Protein AF-A0A521TTB6-F1 (afdb_monomer)

Secondary structure (DSSP, 8-state):
--EEEEE-STTSSHHHHHHHH-TTSEEE-HHHH-S--SGGGHHHHHHHHHTT--EEE-S---SHHHHHHHHHHHHHHT--EEEEEEE--HHHHHHHHHHHHHHHHSSPPPHHHHHHHTTT-TT---THHHHHHHHH-----GGGT-SEEEEEEP-PPPPPTT--EEEEEE--BTTTEEESS--SS-SSGGGEEEPTTHHHHHHHHHHTTPEEEEEEE-HHHHTTSS-HHHHHHHHHHHHHHHTS--EEEEE-S-SSS---SSSTTSTHHHHHHHHHHTEEEEEEEEEESSHHHHHHHHHHT-EEEEHHHHH-

Solvent-accessible surface area (backbone atoms only — not comparable to full-atom values): 16820 Å² total; per-residue (Å²): 119,41,40,36,39,34,29,35,57,72,56,51,47,48,64,62,52,43,62,74,74,42,80,84,36,51,74,51,44,49,87,82,71,52,98,56,57,75,66,68,43,45,67,58,53,52,52,37,51,74,72,73,39,29,35,32,31,51,43,46,58,39,32,64,72,65,43,43,56,59,45,47,50,26,61,77,70,74,36,55,28,37,35,39,37,43,57,46,54,70,47,55,17,50,34,43,42,42,47,54,43,24,72,73,65,79,39,85,64,53,49,68,53,30,59,58,48,30,75,83,32,85,83,37,70,46,56,50,60,58,56,49,43,65,73,54,52,44,84,87,54,61,91,74,62,39,79,44,77,45,78,40,77,66,74,82,76,78,76,63,90,78,36,70,37,36,30,38,40,31,34,43,76,73,46,46,26,48,34,72,82,70,49,92,60,59,69,45,47,87,30,58,36,72,46,86,60,45,35,64,55,50,51,51,43,44,74,73,59,32,45,45,33,32,47,42,71,39,50,47,35,55,70,68,74,26,51,71,66,44,51,49,48,33,50,51,47,49,29,61,76,38,74,48,82,56,56,73,47,69,16,48,60,58,85,72,74,66,46,48,45,43,43,67,45,36,28,30,52,56,42,42,48,31,68,74,60,30,37,23,44,93,53,26,37,32,37,22,72,47,72,44,45,49,46,15,17,60,27,50,60,28,45,61,44,48,33,62,79,72,59,108

Radius of gyration: 23.21 Å; Cα contacts (8 Å, |Δi|>4): 591; chains: 1; bounding box: 56×35×66 Å

Mean predicted aligned error: 3.83 Å

Foldseek 3Di:
DAEEEEAAFQLLCLVVVCVVPPVQAAEDEDQVVPPDQLLNCLVVCVVCVVVVGYHYYRYHQFALVSCLNVLVSCVVVVHAYAYEYEPDDLLNSLLSLLLVVCVVPVAFDDLVRLVVVCVVHVSRHFSVRSVVSVVRGDDDDCVSVHPYYHYDYRDDDDQDPLLDAFAEEEEPQQQQWHFPVNDSDDQALVRTDGDPQQLVLVVVCVVVRHAAEYAYEAQCLQVVVHPPVSVVNNVVSSCVVSVHDYHYDYDSDDPPPRRGQRHFVRQNSVSSCCVNPSHDQARYEYEEADPSSVSNNVSVSHHYDYSVRSRD

Sequence (312 aa):
MEIVLVMGYPASGKSTWTAQHFTGYRRINRDSLGDLTLDQLCPLVESALDEGSPVVLDNTYATRESRASVLAVARRRGVPARCVWLDSTIEHAQYNAVERLVRKHGRLLSPAEIKQAGRSDPNTYGPAVLFRHRKLFEAPTAAEGFVSIEKVAFQRGAQPGDYTQKALLLDYDGTLRRTKSGDKYPLTPEDVEVLPGRAEVLTRYAAEGYRLLGVSNQSAVSKGTLSEEGARRCFARTNELLGVDIEVAFCPHDPAPISCWCRKPMPGLGVAFIEKYKLDRAQVVMVGDMTTDRTFAARAGVRFVDQADFFG

pLDDT: mean 95.65, std 3.83, range [70.88, 98.94]

Structure (mmCIF, N/CA/C/O backbone):
data_AF-A0A521TTB6-F1
#
_entry.id   AF-A0A521TTB6-F1
#
loop_
_atom_site.group_PDB
_atom_site.id
_atom_site.type_symbol
_atom_site.label_atom_id
_atom_site.label_alt_id
_atom_site.label_comp_id
_atom_site.label_asym_id
_atom_site.label_entity_id
_atom_site.label_seq_id
_atom_site.pdbx_PDB_ins_code
_atom_site.Cartn_x
_atom_site.Cartn_y
_atom_site.Cartn_z
_atom_site.occupancy
_atom_site.B_iso_or_equiv
_atom_site.auth_seq_id
_atom_site.auth_comp_id
_atom_site.auth_asym_id
_atom_site.auth_atom_id
_atom_site.pdbx_PDB_model_num
ATOM 1 N N . MET A 1 1 ? -28.254 3.664 26.347 1.00 90.75 1 MET A N 1
ATOM 2 C CA . MET A 1 1 ? -26.925 4.289 26.491 1.00 90.75 1 MET A CA 1
ATOM 3 C C . MET A 1 1 ? -25.864 3.217 26.351 1.00 90.75 1 MET A C 1
ATOM 5 O O . MET A 1 1 ? -26.041 2.168 26.956 1.00 90.75 1 MET A O 1
ATOM 9 N N . GLU A 1 2 ? -24.804 3.450 25.582 1.00 97.38 2 GLU A N 1
ATOM 10 C CA . GLU A 1 2 ? -23.695 2.500 25.434 1.00 97.38 2 GLU A CA 1
ATOM 11 C C . GLU A 1 2 ? -22.405 3.196 24.984 1.00 97.38 2 GLU A C 1
ATOM 13 O O . GLU A 1 2 ? -22.430 4.355 24.559 1.00 97.38 2 GLU A O 1
ATOM 18 N N . ILE A 1 3 ? -21.296 2.458 25.045 1.00 98.31 3 ILE A N 1
ATOM 19 C CA . ILE A 1 3 ? -20.002 2.854 24.487 1.00 98.31 3 ILE A CA 1
ATOM 20 C C . ILE A 1 3 ? -19.592 1.833 23.420 1.00 98.31 3 ILE A C 1
ATOM 22 O O . ILE A 1 3 ? -19.557 0.631 23.677 1.00 98.31 3 ILE A O 1
ATOM 26 N N . VAL A 1 4 ? -19.222 2.300 22.232 1.00 98.31 4 VAL A N 1
ATOM 27 C CA . VAL A 1 4 ? -18.756 1.446 21.133 1.00 98.31 4 VAL A CA 1
ATOM 28 C C . VAL A 1 4 ? -17.311 1.780 20.787 1.00 98.31 4 VAL A C 1
ATOM 30 O O . VAL A 1 4 ? -16.989 2.925 20.479 1.00 98.31 4 VAL A O 1
ATOM 33 N N . LEU A 1 5 ? -16.431 0.778 20.799 1.00 98.12 5 LEU A N 1
ATOM 34 C CA . LEU A 1 5 ? -15.060 0.901 20.305 1.00 98.12 5 LEU A CA 1
ATOM 35 C C . LEU A 1 5 ? -14.979 0.300 18.902 1.00 98.12 5 LEU A C 1
ATOM 37 O O . LEU A 1 5 ? -15.086 -0.916 18.744 1.00 98.12 5 LEU A O 1
ATOM 41 N N . VAL A 1 6 ? -14.737 1.136 17.894 1.00 97.31 6 VAL A N 1
ATOM 42 C CA . VAL A 1 6 ? -14.414 0.698 16.532 1.00 97.31 6 VAL A CA 1
ATOM 43 C C . VAL A 1 6 ? -12.892 0.626 16.410 1.00 97.31 6 VAL A C 1
ATOM 45 O O . VAL A 1 6 ? -12.216 1.646 16.519 1.00 97.31 6 VAL A O 1
ATOM 48 N N . MET A 1 7 ? -12.338 -0.569 16.199 1.00 95.44 7 MET A N 1
ATOM 49 C CA . MET A 1 7 ? -10.891 -0.825 16.225 1.00 95.44 7 MET A CA 1
ATOM 50 C C . MET A 1 7 ? -10.359 -1.493 14.952 1.00 95.44 7 MET A C 1
ATOM 52 O O . MET A 1 7 ? -11.109 -2.029 14.138 1.00 95.44 7 MET A O 1
ATOM 56 N N . GLY A 1 8 ? -9.036 -1.447 14.775 1.00 94.81 8 GLY A N 1
ATOM 57 C CA . GLY A 1 8 ? -8.321 -2.016 13.629 1.00 94.81 8 GLY A CA 1
ATOM 58 C C . GLY A 1 8 ? -7.141 -1.146 13.192 1.00 94.81 8 GLY A C 1
ATOM 59 O O . GLY A 1 8 ? -6.911 -0.065 13.751 1.00 94.81 8 GLY A O 1
ATOM 60 N N . TYR A 1 9 ? -6.412 -1.584 12.161 1.00 95.38 9 TYR A N 1
ATOM 61 C CA . TYR A 1 9 ? -5.237 -0.872 11.642 1.00 95.38 9 TYR A CA 1
ATOM 62 C C . TYR A 1 9 ? -5.514 0.615 11.361 1.00 95.38 9 TYR A C 1
ATOM 64 O O . TYR A 1 9 ? -6.610 0.984 10.926 1.00 95.38 9 TYR A O 1
ATOM 72 N N . PRO A 1 10 ? -4.530 1.512 11.532 1.00 93.94 10 PRO A N 1
ATOM 73 C CA . PRO A 1 10 ? -4.582 2.819 10.885 1.00 93.94 10 PRO A CA 1
ATOM 74 C C . PRO A 1 10 ? -4.907 2.655 9.388 1.00 93.94 10 PRO A C 1
ATOM 76 O O . PRO A 1 10 ? -4.425 1.724 8.754 1.00 93.94 10 PRO A O 1
ATOM 79 N N . ALA A 1 11 ? -5.770 3.519 8.843 1.00 92.75 11 ALA A N 1
ATOM 80 C CA . ALA A 1 11 ? -6.306 3.407 7.476 1.00 92.75 11 ALA A CA 1
ATOM 81 C C . ALA A 1 11 ? -7.130 2.131 7.148 1.00 92.75 11 ALA A C 1
ATOM 83 O O . ALA A 1 11 ? -7.391 1.855 5.979 1.00 92.75 11 ALA A O 1
ATOM 84 N N . SER A 1 12 ? -7.643 1.393 8.142 1.00 92.31 12 SER A N 1
ATOM 85 C CA . SER A 1 12 ? -8.547 0.246 7.909 1.00 92.31 12 SER A CA 1
ATOM 86 C C . SER A 1 12 ? -9.982 0.608 7.495 1.00 92.31 12 SER A C 1
ATOM 88 O O . SER A 1 12 ? -10.791 -0.289 7.285 1.00 92.31 12 SER A O 1
ATOM 90 N N . GLY A 1 13 ? -10.322 1.899 7.399 1.00 90.62 13 GLY A N 1
ATOM 91 C CA . GLY A 1 13 ? -11.680 2.360 7.076 1.00 90.62 13 GLY A CA 1
ATOM 92 C C . GLY A 1 13 ? -12.577 2.650 8.285 1.00 90.62 13 GLY A C 1
ATOM 93 O O . GLY A 1 13 ? -13.751 2.943 8.092 1.00 90.62 13 GLY A O 1
ATOM 94 N N . LYS A 1 14 ? -12.038 2.637 9.517 1.00 93.50 14 LYS A N 1
ATOM 95 C CA . LYS A 1 14 ? -12.802 2.899 10.759 1.00 93.50 14 LYS A CA 1
ATOM 96 C C . LYS A 1 14 ? -13.689 4.131 10.675 1.00 93.50 14 LYS A C 1
ATOM 98 O O . LYS A 1 14 ? -14.878 4.025 10.907 1.00 93.50 14 LYS A O 1
ATOM 103 N N . SER A 1 15 ? -13.133 5.282 10.306 1.00 92.06 15 SER A N 1
ATOM 104 C CA . SER A 1 15 ? -13.900 6.530 10.302 1.00 92.06 15 SER A CA 1
ATOM 105 C C . SER A 1 15 ? -15.015 6.542 9.262 1.00 92.06 15 SER A C 1
ATOM 107 O O . SER A 1 15 ? -16.091 7.061 9.541 1.00 92.06 15 SER A O 1
ATOM 109 N N . THR A 1 16 ? -14.799 5.912 8.105 1.00 91.38 16 THR A N 1
ATOM 110 C CA . THR A 1 16 ? -15.847 5.717 7.095 1.00 91.38 16 THR A CA 1
ATOM 111 C C . THR A 1 16 ? -16.945 4.799 7.625 1.00 91.38 16 THR A C 1
ATOM 113 O O . THR A 1 16 ? -18.117 5.155 7.556 1.00 91.38 16 THR A O 1
ATOM 116 N N . TRP A 1 17 ? -16.570 3.662 8.218 1.00 93.12 17 TRP A N 1
ATOM 117 C CA . TRP A 1 17 ? -17.515 2.720 8.815 1.00 93.12 17 TRP A CA 1
ATOM 118 C C . TRP A 1 17 ? -18.334 3.369 9.935 1.00 93.12 17 TRP A C 1
ATOM 120 O O . TRP A 1 17 ? -19.556 3.233 9.973 1.00 93.12 17 TRP A O 1
ATOM 130 N N . THR A 1 18 ? -17.670 4.136 10.804 1.00 94.94 18 THR A N 1
ATOM 131 C CA . THR A 1 18 ? -18.297 4.866 11.906 1.00 94.94 18 THR A CA 1
ATOM 132 C C . THR A 1 18 ? -19.320 5.875 11.403 1.00 94.94 18 THR A C 1
ATOM 134 O O . THR A 1 18 ? -20.439 5.908 11.905 1.00 94.94 18 THR A O 1
ATOM 137 N N . ALA A 1 19 ? -18.969 6.660 10.381 1.00 93.50 19 ALA A N 1
ATOM 138 C CA . ALA A 1 19 ? -19.880 7.637 9.790 1.00 93.50 19 ALA A CA 1
ATOM 139 C C . ALA A 1 19 ? -21.124 6.992 9.152 1.00 93.50 19 ALA A C 1
ATOM 141 O O . ALA A 1 19 ? -22.182 7.609 9.140 1.00 93.50 19 ALA A O 1
ATOM 142 N N . GLN A 1 20 ? -21.010 5.761 8.643 1.00 93.25 20 GLN A N 1
ATOM 143 C CA . GLN A 1 20 ? -22.121 5.035 8.016 1.00 93.25 20 GLN A CA 1
ATOM 144 C C . GLN A 1 20 ? -23.061 4.367 9.029 1.00 93.25 20 GLN A C 1
ATOM 146 O O . GLN A 1 20 ? -24.262 4.314 8.789 1.00 93.25 20 GLN A O 1
ATOM 151 N N . HIS A 1 21 ? -22.533 3.862 10.150 1.00 95.69 21 HIS A N 1
ATOM 152 C CA . HIS A 1 21 ? -23.293 3.004 11.073 1.00 95.69 21 HIS A CA 1
ATOM 153 C C . HIS A 1 21 ? -23.672 3.680 12.398 1.00 95.69 21 HIS A C 1
ATOM 155 O O . HIS A 1 21 ? -24.541 3.180 13.104 1.00 95.69 21 HIS A O 1
ATOM 161 N N . PHE A 1 22 ? -23.045 4.809 12.747 1.00 95.62 22 PHE A N 1
ATOM 162 C CA . PHE A 1 22 ? -23.205 5.456 14.056 1.00 95.62 22 PHE A CA 1
ATOM 163 C C . PHE A 1 22 ? -23.569 6.947 13.941 1.00 95.62 22 PHE A C 1
ATOM 165 O O . PHE A 1 22 ? -23.065 7.780 14.691 1.00 95.62 22 PHE A O 1
ATOM 172 N N . THR A 1 23 ? -24.468 7.301 13.015 1.00 91.88 23 THR A N 1
ATOM 173 C CA . THR A 1 23 ? -24.905 8.691 12.747 1.00 91.88 23 THR A CA 1
ATOM 174 C C . THR A 1 23 ? -25.604 9.381 13.929 1.00 91.88 23 THR A C 1
ATOM 176 O O . THR A 1 23 ? -25.665 10.606 13.959 1.00 91.88 23 THR A O 1
ATOM 179 N N . GLY A 1 24 ? -26.091 8.620 14.916 1.00 93.25 24 GLY A N 1
ATOM 180 C CA . GLY A 1 24 ? -26.699 9.126 16.156 1.00 93.25 24 GLY A CA 1
ATOM 181 C C . GLY A 1 24 ? -25.798 9.073 17.397 1.00 93.25 24 GLY A C 1
ATOM 182 O O . GLY A 1 24 ? -26.284 9.297 18.502 1.00 93.25 24 GLY A O 1
ATOM 183 N N . TYR A 1 25 ? -24.513 8.732 17.250 1.00 97.06 25 TYR A N 1
ATOM 184 C CA . TYR A 1 25 ? -23.581 8.603 18.374 1.00 97.06 25 TYR A CA 1
ATOM 185 C C . TYR A 1 25 ? -22.674 9.829 18.458 1.00 97.06 25 TYR A C 1
ATOM 187 O O . TYR A 1 25 ? -22.230 10.375 17.444 1.00 97.06 25 TYR A O 1
ATOM 195 N N . ARG A 1 26 ? -22.298 10.218 19.679 1.00 96.75 26 ARG A N 1
ATOM 196 C CA . ARG A 1 26 ? -21.201 11.159 19.894 1.00 96.75 26 ARG A CA 1
ATOM 197 C C . ARG A 1 26 ? -19.892 10.476 19.498 1.00 96.75 26 ARG A C 1
ATOM 199 O O . ARG A 1 26 ? -19.391 9.605 20.210 1.00 96.75 26 ARG A O 1
ATOM 206 N N . ARG A 1 27 ? -19.332 10.875 18.356 1.00 96.38 27 ARG A N 1
ATOM 207 C CA . ARG A 1 27 ? -18.037 10.377 17.878 1.00 96.38 27 ARG A CA 1
ATOM 208 C C . ARG A 1 27 ? -16.881 11.069 18.600 1.00 96.38 27 ARG A C 1
ATOM 210 O O . ARG A 1 27 ? -16.761 12.289 18.537 1.00 96.38 27 ARG A O 1
ATOM 217 N N . ILE A 1 28 ? -15.996 10.284 19.214 1.00 95.12 28 ILE A N 1
ATOM 218 C CA . ILE A 1 28 ? -14.775 10.754 19.882 1.00 95.12 28 ILE A CA 1
ATOM 219 C C . ILE A 1 28 ? -13.561 10.095 19.222 1.00 95.12 28 ILE A C 1
ATOM 221 O O . ILE A 1 28 ? -13.332 8.891 19.339 1.00 95.12 28 ILE A O 1
ATOM 225 N N . ASN A 1 29 ? -12.758 10.903 18.535 1.00 92.75 29 ASN A N 1
ATOM 226 C CA . ASN A 1 29 ? -11.604 10.444 17.771 1.00 92.75 29 ASN A CA 1
ATOM 227 C C . ASN A 1 29 ? -10.362 11.245 18.159 1.00 92.75 29 ASN A C 1
ATOM 229 O O . ASN A 1 29 ? -10.330 12.459 17.971 1.00 92.75 29 ASN A O 1
ATOM 233 N N . ARG A 1 30 ? -9.327 10.564 18.654 1.00 89.62 30 ARG A N 1
ATOM 234 C CA . ARG A 1 30 ? -8.073 11.188 19.088 1.00 89.62 30 ARG A CA 1
ATOM 235 C C . ARG A 1 30 ? -7.427 11.997 17.970 1.00 89.62 30 ARG A C 1
ATOM 237 O O . ARG A 1 30 ? -7.070 13.147 18.176 1.00 89.62 30 ARG A O 1
ATOM 244 N N . ASP A 1 31 ? -7.335 11.414 16.777 1.00 84.00 31 ASP A N 1
ATOM 245 C CA . ASP A 1 31 ? -6.649 12.032 15.641 1.00 84.00 31 ASP A CA 1
ATOM 246 C C . ASP A 1 31 ? -7.375 13.310 15.149 1.00 84.00 31 ASP A C 1
ATOM 248 O O . ASP A 1 31 ? -6.777 14.116 14.444 1.00 84.00 31 ASP A O 1
ATOM 252 N N . SER A 1 32 ? -8.644 13.515 15.536 1.00 81.75 32 SER A N 1
ATOM 253 C CA . SER A 1 32 ? -9.430 14.733 15.255 1.00 81.75 32 SER A CA 1
ATOM 254 C C . SER A 1 32 ? -9.386 15.771 16.387 1.00 81.75 32 SER A C 1
ATOM 256 O O . SER A 1 32 ? -9.790 16.910 16.177 1.00 81.75 32 SER A O 1
ATOM 258 N N . LEU A 1 33 ? -8.938 15.380 17.584 1.00 79.81 33 LEU A N 1
ATOM 259 C CA . LEU A 1 33 ? -8.953 16.194 18.808 1.00 79.81 33 LEU A CA 1
ATOM 260 C C . LEU A 1 33 ? -7.556 16.699 19.220 1.00 79.81 33 LEU A C 1
ATOM 262 O O . LEU A 1 33 ? -7.437 17.403 20.219 1.00 79.81 33 LEU A O 1
ATOM 266 N N . GLY A 1 34 ? -6.511 16.372 18.450 1.00 70.88 34 GLY A N 1
ATOM 267 C CA . GLY A 1 34 ? -5.133 16.829 18.672 1.00 70.88 34 GLY A CA 1
ATOM 268 C C . GLY A 1 34 ? -4.277 15.853 19.488 1.00 70.88 34 GLY A C 1
ATOM 269 O O . GLY A 1 34 ? -4.503 14.643 19.464 1.00 70.88 34 GLY A O 1
ATOM 270 N N . ASP A 1 35 ? -3.281 16.381 20.208 1.00 71.50 35 ASP A N 1
ATOM 271 C CA . ASP A 1 35 ? -2.280 15.621 20.984 1.00 71.50 35 ASP A CA 1
ATOM 272 C C . ASP A 1 35 ? -2.824 15.087 22.326 1.00 71.50 35 ASP A C 1
ATOM 274 O O . ASP A 1 35 ? -2.210 15.232 23.383 1.00 71.50 35 ASP A O 1
ATOM 278 N N . LEU A 1 36 ? -3.998 14.454 22.301 1.00 81.38 36 LEU A N 1
ATOM 279 C CA . LEU A 1 36 ? -4.538 13.749 23.462 1.00 81.38 36 LEU A CA 1
ATOM 280 C C . LEU A 1 36 ? -4.047 12.298 23.493 1.00 81.38 36 LEU A C 1
ATOM 282 O O . LEU A 1 36 ? -3.975 11.615 22.469 1.00 81.38 36 LEU A O 1
ATOM 286 N N . THR A 1 37 ? -3.760 11.771 24.679 1.00 85.06 37 THR A N 1
ATOM 287 C CA . THR A 1 37 ? -3.632 10.326 24.892 1.00 85.06 37 THR A CA 1
ATOM 288 C C . THR A 1 37 ? -5.011 9.661 24.823 1.00 85.06 37 THR A C 1
ATOM 290 O O . THR A 1 37 ? -6.047 10.320 24.899 1.00 85.06 37 THR A O 1
ATOM 293 N N . LEU A 1 38 ? -5.054 8.331 24.675 1.00 85.38 38 LEU A N 1
ATOM 294 C CA . LEU A 1 38 ? -6.335 7.612 24.697 1.00 85.38 38 LEU A CA 1
ATOM 295 C C . LEU A 1 38 ? -7.048 7.756 26.050 1.00 85.38 38 LEU A C 1
ATOM 297 O O . LEU A 1 38 ? -8.269 7.868 26.074 1.00 85.38 38 LEU A O 1
ATOM 301 N N . ASP A 1 39 ? -6.297 7.833 27.149 1.00 86.75 39 ASP A N 1
ATOM 302 C CA . ASP A 1 39 ? -6.857 8.018 28.492 1.00 86.75 39 ASP A CA 1
ATOM 303 C C . ASP A 1 39 ? -7.455 9.414 28.680 1.00 86.75 39 ASP A C 1
ATOM 305 O O . ASP A 1 39 ? -8.467 9.576 29.360 1.00 86.75 39 ASP A O 1
ATOM 309 N N . GLN A 1 40 ? -6.888 10.421 28.011 1.00 90.44 40 GLN A N 1
ATOM 310 C CA . GLN A 1 40 ? -7.435 11.779 27.991 1.00 90.44 40 GLN A CA 1
ATOM 311 C C . GLN A 1 40 ? -8.759 11.887 27.216 1.00 90.44 40 GLN A C 1
ATOM 313 O O . GLN A 1 40 ? -9.404 12.931 27.272 1.00 90.44 40 GLN A O 1
ATOM 318 N N . LEU A 1 41 ? -9.214 10.822 26.542 1.00 92.62 41 LEU A N 1
ATOM 319 C CA . LEU A 1 41 ? -10.556 10.769 25.957 1.00 92.62 41 LEU A CA 1
ATOM 320 C C . LEU A 1 41 ? -11.636 10.428 26.992 1.00 92.62 41 LEU A C 1
ATOM 322 O O . LEU A 1 41 ? -12.801 10.750 26.770 1.00 92.62 41 LEU A O 1
ATOM 326 N N . CYS A 1 42 ? -11.284 9.795 28.117 1.00 94.62 42 CYS A N 1
ATOM 327 C CA . CYS A 1 42 ? -12.251 9.338 29.119 1.00 94.62 42 CYS A CA 1
ATOM 328 C C . CYS A 1 42 ? -13.153 10.458 29.671 1.00 94.62 42 CYS A C 1
ATOM 330 O O . CYS A 1 42 ? -14.360 10.228 29.733 1.00 94.62 42 CYS A O 1
ATOM 332 N N . PRO A 1 43 ? -12.654 11.671 29.988 1.00 95.31 43 PRO A N 1
ATOM 333 C CA . PRO A 1 43 ? -13.522 12.775 30.408 1.00 95.31 43 PRO A CA 1
ATOM 334 C C . PRO A 1 43 ? -14.553 13.180 29.344 1.00 95.31 43 PRO A C 1
ATOM 336 O O . PRO A 1 43 ? -15.684 13.524 29.675 1.00 95.31 43 PRO A O 1
ATOM 339 N N . LEU A 1 44 ? -14.196 13.098 28.057 1.00 95.50 44 LEU A N 1
ATOM 340 C CA . LEU A 1 44 ? -15.117 13.394 26.954 1.00 95.50 44 LEU A CA 1
ATOM 341 C C . LEU A 1 44 ? -16.193 12.312 26.815 1.00 95.50 44 LEU A C 1
ATOM 343 O O . LEU A 1 44 ? -17.340 12.622 26.501 1.00 95.50 44 LEU A O 1
ATOM 347 N N . VAL A 1 45 ? -15.828 11.049 27.061 1.00 96.56 45 VAL A N 1
ATOM 348 C CA . VAL A 1 45 ? -16.784 9.935 27.116 1.00 96.56 45 VAL A CA 1
ATOM 349 C C . VAL A 1 45 ? -17.759 10.144 28.271 1.00 96.56 45 VAL A C 1
ATOM 351 O O . VAL A 1 45 ? -18.961 10.063 28.056 1.00 96.56 45 VAL A O 1
ATOM 354 N N . GLU A 1 46 ? -17.263 10.437 29.477 1.00 96.75 46 GLU A N 1
ATOM 355 C CA . GLU A 1 46 ? -18.110 10.664 30.655 1.00 96.75 46 GLU A CA 1
ATOM 356 C C . GLU A 1 46 ? -19.077 11.836 30.437 1.00 96.75 46 GLU A C 1
ATOM 358 O O . GLU A 1 46 ? -20.278 11.654 30.627 1.00 96.75 46 GLU A O 1
ATOM 363 N N . SER A 1 47 ? -18.586 12.965 29.915 1.00 96.81 47 SER A N 1
ATOM 364 C CA . SER A 1 47 ? -19.418 14.128 29.575 1.00 96.81 47 SER A CA 1
ATOM 365 C C . SER A 1 47 ? -20.526 13.786 28.568 1.00 96.81 47 SER A C 1
ATOM 367 O O . SER A 1 47 ? -21.693 14.105 28.776 1.00 96.81 47 SER A O 1
ATOM 369 N N . ALA A 1 48 ? -20.204 13.049 27.500 1.00 96.50 48 ALA A N 1
ATOM 370 C CA . ALA A 1 48 ? -21.204 12.646 26.512 1.00 96.50 48 ALA A CA 1
ATOM 371 C C . ALA A 1 48 ? -22.288 11.721 27.099 1.00 96.50 48 ALA A C 1
ATOM 373 O O . ALA A 1 48 ? -23.457 11.813 26.718 1.00 96.50 48 ALA A O 1
ATOM 374 N N . LEU A 1 49 ? -21.915 10.846 28.039 1.00 96.44 49 LEU A N 1
ATOM 375 C CA . LEU A 1 49 ? -22.867 9.996 28.754 1.00 96.44 49 LEU A CA 1
ATOM 376 C C . LEU A 1 49 ? -23.751 10.811 29.711 1.00 96.44 49 LEU A C 1
ATOM 378 O O . LEU A 1 49 ? -24.938 10.503 29.821 1.00 96.44 49 LEU A O 1
ATOM 382 N N . ASP A 1 50 ? -23.201 11.836 30.373 1.00 96.56 50 ASP A N 1
ATOM 383 C CA . ASP A 1 50 ? -23.959 12.780 31.213 1.00 96.56 50 ASP A CA 1
ATOM 384 C C . ASP A 1 50 ? -25.001 13.553 30.390 1.00 96.56 50 ASP A C 1
ATOM 386 O O . ASP A 1 50 ? -26.132 13.743 30.832 1.00 96.56 50 ASP A O 1
ATOM 390 N N . GLU A 1 51 ? -24.656 13.915 29.152 1.00 96.12 51 GLU A N 1
ATOM 391 C CA . GLU A 1 51 ? -25.550 14.556 28.177 1.00 96.12 51 GLU A CA 1
ATOM 392 C C . GLU A 1 51 ? -26.611 13.610 27.580 1.00 96.12 51 GLU A C 1
ATOM 394 O O . GLU A 1 51 ? -27.399 14.020 26.727 1.00 96.12 51 GLU A O 1
ATOM 399 N N . GLY A 1 52 ? -26.645 12.331 27.964 1.00 95.56 52 GLY A N 1
ATOM 400 C CA . GLY A 1 52 ? -27.624 11.389 27.421 1.00 95.56 52 GLY A CA 1
ATOM 401 C C . GLY A 1 52 ? -27.278 10.841 26.025 1.00 95.56 52 GLY A C 1
ATOM 402 O O . GLY A 1 52 ? -28.132 10.213 25.398 1.00 95.56 52 GLY A O 1
ATOM 403 N N . SER A 1 53 ? -26.043 11.018 25.541 1.00 96.25 53 SER A N 1
ATOM 404 C CA . SER A 1 53 ? -25.620 10.588 24.199 1.00 96.25 53 SER A CA 1
ATOM 405 C C . SER A 1 53 ? -24.843 9.262 24.208 1.00 96.25 53 SER A C 1
ATOM 407 O O . SER A 1 53 ? -23.854 9.145 24.935 1.00 96.25 53 SER A O 1
ATOM 409 N N . PRO A 1 54 ? -25.198 8.267 23.365 1.00 97.62 54 PRO A N 1
ATOM 410 C CA . PRO A 1 54 ? -24.358 7.086 23.185 1.00 97.62 54 PRO A CA 1
ATOM 411 C C . PRO A 1 54 ? -23.043 7.475 22.498 1.00 97.62 54 PRO A C 1
ATOM 413 O O . PRO A 1 54 ? -23.004 8.408 21.693 1.00 97.62 54 PRO A O 1
ATOM 416 N N . VAL A 1 55 ? -21.955 6.769 22.806 1.00 98.06 55 VAL A N 1
ATOM 417 C CA . VAL A 1 55 ? -20.599 7.183 22.412 1.00 98.06 55 VAL A CA 1
ATOM 418 C C . VAL A 1 55 ? -19.966 6.166 21.474 1.00 98.06 55 VAL A C 1
ATOM 420 O O . VAL A 1 55 ? -20.028 4.964 21.724 1.00 98.06 55 VAL A O 1
ATOM 423 N N . VAL A 1 56 ? -19.307 6.642 20.418 1.00 98.06 56 VAL A N 1
ATOM 424 C CA . VAL A 1 56 ? -18.481 5.810 19.533 1.00 98.06 56 VAL A CA 1
ATOM 425 C C . VAL A 1 56 ? -17.052 6.345 19.467 1.00 98.06 56 VAL A C 1
ATOM 427 O O . VAL A 1 56 ? -16.827 7.530 19.222 1.00 98.06 56 VAL A O 1
ATOM 430 N N . LEU A 1 57 ? -16.074 5.465 19.677 1.00 97.12 57 LEU A N 1
ATOM 431 C CA . LEU A 1 57 ? -14.649 5.773 19.602 1.00 97.12 57 LEU A CA 1
ATOM 432 C C . LEU A 1 57 ? -14.002 4.961 18.484 1.00 97.12 57 LEU A C 1
ATOM 434 O O . LEU A 1 57 ? -13.882 3.743 18.590 1.00 97.12 57 LEU A O 1
ATOM 438 N N . ASP A 1 58 ? -13.544 5.625 17.425 1.00 93.88 58 ASP A N 1
ATOM 439 C CA . ASP A 1 58 ? -12.992 4.988 16.221 1.00 93.88 58 ASP A CA 1
ATOM 440 C C . ASP A 1 58 ? -11.466 5.124 16.112 1.00 93.88 58 ASP A C 1
ATOM 442 O O . ASP A 1 58 ? -10.903 5.458 15.065 1.00 93.88 58 ASP A O 1
ATOM 446 N N . ASN A 1 59 ? -10.785 4.856 17.227 1.00 92.62 59 ASN A N 1
ATOM 447 C CA . ASN A 1 59 ? -9.329 4.897 17.330 1.00 92.62 59 ASN A CA 1
ATOM 448 C C . ASN A 1 59 ? -8.696 3.539 16.981 1.00 92.62 59 ASN A C 1
ATOM 450 O O . ASN A 1 59 ? -9.351 2.557 16.652 1.00 92.62 59 ASN A O 1
ATOM 454 N N . THR A 1 60 ? -7.368 3.469 17.002 1.00 87.94 60 THR A N 1
ATOM 455 C CA . THR A 1 60 ? -6.648 2.267 16.550 1.00 87.94 60 THR A CA 1
ATOM 456 C C . THR A 1 60 ? -6.751 1.080 17.526 1.00 87.94 60 THR A C 1
ATOM 458 O O . THR A 1 60 ? -6.806 -0.058 17.067 1.00 87.94 60 THR A O 1
ATOM 461 N N . TYR A 1 61 ? -6.783 1.338 18.842 1.00 93.31 61 TYR A N 1
ATOM 462 C CA . TYR A 1 61 ? -6.997 0.353 19.921 1.00 93.31 61 TYR A CA 1
ATOM 463 C C . TYR A 1 61 ? -6.266 -0.997 19.761 1.00 93.31 61 TYR A C 1
ATOM 465 O O . TYR A 1 61 ? -6.863 -2.071 19.848 1.00 93.31 61 TYR A O 1
ATOM 473 N N . ALA A 1 62 ? -4.955 -0.936 19.503 1.00 93.56 62 ALA A N 1
ATOM 474 C CA . ALA A 1 62 ? -4.151 -2.112 19.173 1.00 93.56 62 ALA A CA 1
ATOM 475 C C . ALA A 1 62 ? -3.956 -3.078 20.353 1.00 93.56 62 ALA A C 1
ATOM 477 O O . ALA A 1 62 ? -3.935 -4.282 20.134 1.00 93.56 62 ALA A O 1
ATOM 478 N N . THR A 1 63 ? -3.810 -2.565 21.576 1.00 96.06 63 THR A N 1
ATOM 479 C CA . THR A 1 63 ? -3.459 -3.351 22.774 1.00 96.06 63 THR A CA 1
ATOM 480 C C . THR A 1 63 ? -4.625 -3.415 23.756 1.00 96.06 63 THR A C 1
ATOM 482 O O . THR A 1 63 ? -5.487 -2.529 23.750 1.00 96.06 63 THR A O 1
ATOM 485 N N . ARG A 1 64 ? -4.631 -4.408 24.650 1.00 96.50 64 ARG A N 1
ATOM 486 C CA . ARG A 1 64 ? -5.591 -4.481 25.770 1.00 96.50 64 ARG A CA 1
ATOM 487 C C . ARG A 1 64 ? -5.497 -3.241 26.653 1.00 96.50 64 ARG A C 1
ATOM 489 O O . ARG A 1 64 ? -6.511 -2.643 26.999 1.00 96.50 64 ARG A O 1
ATOM 496 N N . GLU A 1 65 ? -4.272 -2.803 26.936 1.00 94.31 65 GLU A N 1
ATOM 497 C CA . GLU A 1 65 ? -3.988 -1.577 27.688 1.00 94.31 65 GLU A CA 1
ATOM 498 C C . GLU A 1 65 ? -4.653 -0.351 27.046 1.00 94.31 65 GLU A C 1
ATOM 500 O O . GLU A 1 65 ? -5.341 0.403 27.725 1.00 94.31 65 GLU A O 1
ATOM 505 N N . SER A 1 66 ? -4.561 -0.207 25.718 1.00 93.69 66 SER A N 1
ATOM 506 C CA . SER A 1 66 ? -5.156 0.931 25.007 1.00 93.69 66 SER A CA 1
ATOM 507 C C . SER A 1 66 ? -6.687 0.992 25.091 1.00 93.69 66 SER A C 1
ATOM 509 O O . SER A 1 66 ? -7.263 2.051 24.851 1.00 93.69 66 SER A O 1
ATOM 511 N N . ARG A 1 67 ? -7.347 -0.132 25.402 1.00 96.12 67 ARG A N 1
ATOM 512 C CA . ARG A 1 67 ? -8.808 -0.249 25.556 1.00 96.12 67 ARG A CA 1
ATOM 513 C C . ARG A 1 67 ? -9.253 -0.133 27.015 1.00 96.12 67 ARG A C 1
ATOM 515 O O . ARG A 1 67 ? -10.412 0.191 27.276 1.00 96.12 67 ARG A O 1
ATOM 522 N N . ALA A 1 68 ? -8.349 -0.395 27.959 1.00 96.06 68 ALA A N 1
ATOM 523 C CA . ALA A 1 68 ? -8.664 -0.585 29.370 1.00 96.06 68 ALA A CA 1
ATOM 524 C C . ALA A 1 68 ? -9.323 0.640 30.018 1.00 96.06 68 ALA A C 1
ATOM 526 O O . ALA A 1 68 ? -10.281 0.480 30.774 1.00 96.06 68 ALA A O 1
ATOM 527 N N . SER A 1 69 ? -8.858 1.852 29.711 1.00 94.62 69 SER A N 1
ATOM 528 C CA . SER A 1 69 ? -9.378 3.082 30.318 1.00 94.62 69 SER A CA 1
ATOM 529 C C . SER A 1 69 ? -10.832 3.359 29.934 1.00 94.62 69 SER A C 1
ATOM 531 O O . SER A 1 69 ? -11.663 3.610 30.806 1.00 94.62 69 SER A O 1
ATOM 533 N N . VAL A 1 70 ? -11.183 3.197 28.657 1.00 96.12 70 VAL A N 1
ATOM 534 C CA . VAL A 1 70 ? -12.567 3.352 28.179 1.00 96.12 70 VAL A CA 1
ATOM 535 C C . VAL A 1 70 ? -13.481 2.261 28.753 1.00 96.12 70 VAL A C 1
ATOM 537 O O . VAL A 1 70 ? -14.608 2.539 29.164 1.00 96.12 70 VAL A O 1
ATOM 540 N N . LEU A 1 71 ? -12.995 1.020 28.851 1.00 97.50 71 LEU A N 1
ATOM 541 C CA . LEU A 1 71 ? -13.743 -0.078 29.475 1.00 97.50 71 LEU A CA 1
ATOM 542 C C . LEU A 1 71 ? -13.941 0.127 30.984 1.00 97.50 71 LEU A C 1
ATOM 544 O O . LEU A 1 71 ? -14.978 -0.249 31.534 1.00 97.50 71 LEU A O 1
ATOM 548 N N . ALA A 1 72 ? -12.981 0.757 31.662 1.00 97.00 72 ALA A N 1
ATOM 549 C CA . ALA A 1 72 ? -13.128 1.141 33.059 1.00 97.00 72 ALA A CA 1
ATOM 550 C C . ALA A 1 72 ? -14.225 2.202 33.238 1.00 97.00 72 ALA A C 1
ATOM 552 O O . ALA A 1 72 ? -15.021 2.075 34.169 1.00 97.00 72 ALA A O 1
ATOM 553 N N . VAL A 1 73 ? -14.326 3.184 32.330 1.00 97.06 73 VAL A N 1
ATOM 554 C CA . VAL A 1 73 ? -15.444 4.147 32.306 1.00 97.06 73 VAL A CA 1
ATOM 555 C C . VAL A 1 73 ? -16.777 3.415 32.149 1.00 97.06 73 VAL A C 1
ATOM 557 O O . VAL A 1 73 ? -17.679 3.634 32.956 1.00 97.06 73 VAL A O 1
ATOM 560 N N . ALA A 1 74 ? -16.884 2.488 31.189 1.00 97.62 74 ALA A N 1
ATOM 561 C CA . ALA A 1 74 ? -18.098 1.696 30.975 1.00 97.62 74 ALA A CA 1
ATOM 562 C C . ALA A 1 74 ? -18.561 0.989 32.261 1.00 97.62 74 ALA A C 1
ATOM 564 O O . ALA A 1 74 ? -19.713 1.125 32.677 1.00 97.62 74 ALA A O 1
ATOM 565 N N . ARG A 1 75 ? -17.626 0.309 32.944 1.00 97.31 75 ARG A N 1
ATOM 566 C CA . ARG A 1 75 ? -17.879 -0.390 34.212 1.00 97.31 75 ARG A CA 1
ATOM 567 C C . ARG A 1 75 ? -18.316 0.565 35.320 1.00 97.31 75 ARG A C 1
ATOM 569 O O . ARG A 1 75 ? -19.297 0.288 36.000 1.00 97.31 75 ARG A O 1
ATOM 576 N N . ARG A 1 76 ? -17.608 1.686 35.498 1.00 96.69 76 ARG A N 1
ATOM 577 C CA . ARG A 1 76 ? -17.894 2.674 36.553 1.00 96.69 76 ARG A CA 1
ATOM 578 C C . ARG A 1 76 ? -19.272 3.317 36.377 1.00 96.69 76 ARG A C 1
ATOM 580 O O . ARG A 1 76 ? -19.935 3.621 37.360 1.00 96.69 76 ARG A O 1
ATOM 587 N N . ARG A 1 77 ? -19.684 3.522 35.123 1.00 96.62 77 ARG A N 1
ATOM 588 C CA . ARG A 1 77 ? -20.961 4.141 34.743 1.00 96.62 77 ARG A CA 1
ATOM 589 C C . ARG A 1 77 ? -22.101 3.129 34.572 1.00 96.62 77 ARG A C 1
ATOM 591 O O . ARG A 1 77 ? -23.228 3.549 34.340 1.00 96.62 77 ARG A O 1
ATOM 598 N N . GLY A 1 78 ? -21.823 1.826 34.665 1.00 96.75 78 GLY A N 1
ATOM 599 C CA . GLY A 1 78 ? -22.821 0.767 34.489 1.00 96.75 78 GLY A CA 1
ATOM 600 C C . GLY A 1 78 ? -23.422 0.698 33.080 1.00 96.75 78 GLY A C 1
ATOM 601 O O . GLY A 1 78 ? -24.560 0.261 32.930 1.00 96.75 78 GLY A O 1
ATOM 602 N N . VAL A 1 79 ? -22.692 1.143 32.050 1.00 97.88 79 VAL A N 1
ATOM 603 C CA . VAL A 1 79 ? -23.154 1.128 30.650 1.00 97.88 79 VAL A CA 1
ATOM 604 C C . VAL A 1 79 ? -22.476 0.002 29.860 1.00 97.88 79 VAL A C 1
ATOM 606 O O . VAL A 1 79 ? -21.299 -0.283 30.093 1.00 97.88 79 VAL A O 1
ATOM 609 N N . PRO A 1 80 ? -23.173 -0.649 28.910 1.00 98.00 80 PRO A N 1
ATOM 610 C CA . PRO A 1 80 ? -22.571 -1.686 28.080 1.00 98.00 80 PRO A CA 1
ATOM 611 C C . PRO A 1 80 ? -21.478 -1.109 27.171 1.00 98.00 80 PRO A C 1
ATOM 613 O O . PRO A 1 80 ? -21.629 -0.021 26.609 1.00 98.00 80 PRO A O 1
ATOM 616 N N . ALA A 1 81 ? -20.396 -1.874 26.999 1.00 98.19 81 ALA A N 1
ATOM 617 C CA . ALA A 1 81 ? -19.336 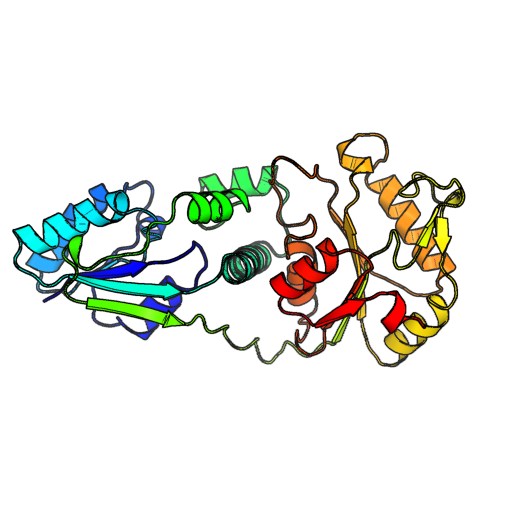-1.583 26.040 1.00 98.19 81 ALA A CA 1
ATOM 618 C C . ALA A 1 81 ? -19.280 -2.649 24.941 1.00 98.19 81 ALA A C 1
ATOM 620 O O . ALA A 1 81 ? -19.108 -3.835 25.233 1.00 98.19 81 ALA A O 1
ATOM 621 N N . ARG A 1 82 ? -19.379 -2.240 23.675 1.00 97.94 82 ARG A N 1
ATOM 622 C CA . ARG A 1 82 ? -19.239 -3.118 22.503 1.00 97.94 82 ARG A CA 1
ATOM 623 C C . ARG A 1 82 ? -17.923 -2.874 21.777 1.00 97.94 82 ARG A C 1
ATOM 625 O O . ARG A 1 82 ? -17.417 -1.753 21.751 1.00 97.94 82 ARG A O 1
ATOM 632 N N . CYS A 1 83 ? -17.410 -3.909 21.122 1.00 98.06 83 CYS A N 1
ATOM 633 C CA . CYS A 1 83 ? -16.297 -3.801 20.189 1.00 98.06 83 CYS A CA 1
ATOM 634 C C . CYS A 1 83 ? -16.766 -4.103 18.763 1.00 98.06 83 CYS A C 1
ATOM 636 O O . CYS A 1 83 ? -17.405 -5.125 18.527 1.00 98.06 83 CYS A O 1
ATOM 638 N N . VAL A 1 84 ? -16.400 -3.240 17.819 1.00 97.75 84 VAL A N 1
ATOM 639 C CA . VAL A 1 84 ? -16.478 -3.491 16.379 1.00 97.75 84 VAL A CA 1
ATOM 640 C C . VAL A 1 84 ? -15.049 -3.539 15.852 1.00 97.75 84 VAL A C 1
ATOM 642 O O . VAL A 1 84 ? -14.363 -2.520 15.757 1.00 97.75 84 VAL A O 1
ATOM 645 N N . TRP A 1 85 ? -14.565 -4.730 15.529 1.00 96.56 85 TRP A N 1
ATOM 646 C CA . TRP A 1 85 ? -13.228 -4.944 14.997 1.00 96.56 85 TRP A CA 1
ATOM 647 C C . TRP A 1 85 ? -13.279 -5.048 13.475 1.00 96.56 85 TRP A C 1
ATOM 649 O O . TRP A 1 85 ? -13.750 -6.041 12.925 1.00 96.56 85 TRP A O 1
ATOM 659 N N . LEU A 1 86 ? -12.735 -4.038 12.790 1.00 95.31 86 LEU A N 1
ATOM 660 C CA . LEU A 1 86 ? -12.518 -4.094 11.347 1.00 95.31 86 LEU A CA 1
ATOM 661 C C . LEU A 1 86 ? -11.319 -4.997 11.032 1.00 95.31 86 LEU A C 1
ATOM 663 O O . LEU A 1 86 ? -10.159 -4.614 11.229 1.00 95.31 86 LEU A O 1
ATOM 667 N N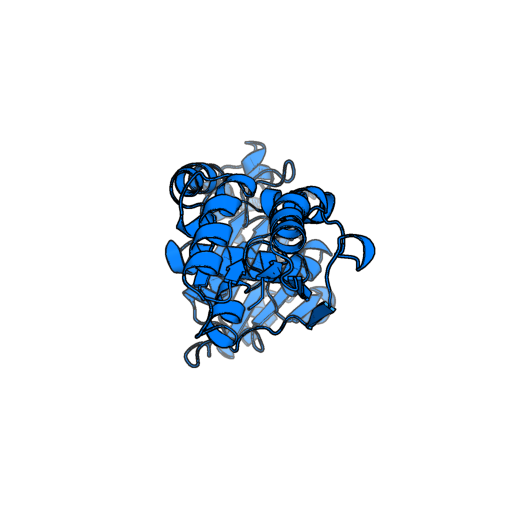 . ASP A 1 87 ? -11.605 -6.189 10.519 1.00 92.50 87 ASP A N 1
ATOM 668 C CA . ASP A 1 87 ? -10.646 -7.249 10.207 1.00 92.50 87 ASP A CA 1
ATOM 669 C C . ASP A 1 87 ? -9.950 -7.014 8.861 1.00 92.50 87 ASP A C 1
ATOM 671 O O . ASP A 1 87 ? -10.060 -7.775 7.900 1.00 92.50 87 ASP A O 1
ATOM 675 N N . SER A 1 88 ? -9.252 -5.886 8.767 1.00 92.50 88 SER A N 1
ATOM 676 C CA . SER A 1 88 ? -8.367 -5.579 7.646 1.00 92.50 88 SER A CA 1
ATOM 677 C C . SER A 1 88 ? -6.999 -6.225 7.839 1.00 92.50 88 SER A C 1
ATOM 679 O O . SER A 1 88 ? -6.433 -6.166 8.933 1.00 92.50 88 SER A O 1
ATOM 681 N N . THR A 1 89 ? -6.417 -6.743 6.760 1.00 93.19 89 THR A N 1
ATOM 682 C CA . THR A 1 89 ? -5.008 -7.139 6.733 1.00 93.19 89 THR A CA 1
ATOM 683 C C . THR A 1 89 ? -4.102 -5.905 6.719 1.00 93.19 89 THR A C 1
ATOM 685 O O . THR A 1 89 ? -4.540 -4.786 6.421 1.00 93.19 89 THR A O 1
ATOM 688 N N . ILE A 1 90 ? -2.810 -6.095 7.004 1.00 93.81 90 ILE A N 1
ATOM 689 C CA . ILE A 1 90 ? -1.836 -5.006 6.873 1.00 93.81 90 ILE A CA 1
ATOM 690 C C . ILE A 1 90 ? -1.741 -4.538 5.414 1.00 93.81 90 ILE A C 1
ATOM 692 O O . ILE A 1 90 ? -1.605 -3.346 5.173 1.00 93.81 90 ILE A O 1
ATOM 696 N N . GLU A 1 91 ? -1.883 -5.439 4.443 1.00 93.44 91 GLU A N 1
ATOM 697 C CA . GLU A 1 91 ? -1.886 -5.141 3.009 1.00 93.44 91 GLU A CA 1
ATOM 698 C C . GLU A 1 91 ? -3.019 -4.167 2.642 1.00 93.44 91 GLU A C 1
ATOM 700 O O . GLU A 1 91 ? -2.788 -3.176 1.946 1.00 93.44 91 GLU A O 1
ATOM 705 N N . HIS A 1 92 ? -4.232 -4.393 3.164 1.00 93.88 92 HIS A N 1
ATOM 706 C CA . HIS A 1 92 ? -5.365 -3.486 2.964 1.00 93.88 92 HIS A CA 1
ATOM 707 C C . HIS A 1 92 ? -5.083 -2.091 3.531 1.00 93.88 92 HIS A C 1
ATOM 709 O O . HIS A 1 92 ? -5.288 -1.088 2.844 1.00 93.88 92 HIS A O 1
ATOM 715 N N . ALA A 1 93 ? -4.560 -2.032 4.758 1.00 95.19 93 ALA A N 1
ATOM 716 C CA . ALA A 1 93 ? -4.198 -0.781 5.415 1.00 95.19 93 ALA A CA 1
ATOM 717 C C . ALA A 1 93 ? -3.063 -0.038 4.687 1.00 95.19 93 ALA A C 1
ATOM 719 O O . ALA A 1 93 ? -3.111 1.185 4.574 1.00 95.19 93 ALA A O 1
ATOM 720 N N . GLN A 1 94 ? -2.069 -0.757 4.152 1.00 96.81 94 GLN A N 1
ATOM 721 C CA . GLN A 1 94 ? -0.970 -0.178 3.373 1.00 96.81 94 GLN A CA 1
ATOM 722 C C . GLN A 1 94 ? -1.485 0.496 2.103 1.00 96.81 94 GLN A C 1
ATOM 724 O O . GLN A 1 94 ? -1.123 1.643 1.854 1.00 96.81 94 GLN A O 1
ATOM 729 N N . TYR A 1 95 ? -2.355 -0.169 1.334 1.00 96.62 95 TYR A N 1
ATOM 730 C CA . TYR A 1 95 ? -2.974 0.450 0.158 1.00 96.62 95 TYR A CA 1
ATOM 731 C C . TYR A 1 95 ? -3.693 1.745 0.539 1.00 96.62 95 TYR A C 1
ATOM 733 O O . TYR A 1 95 ? -3.412 2.795 -0.027 1.00 96.62 95 TYR A O 1
ATOM 741 N N . ASN A 1 96 ? -4.588 1.683 1.529 1.00 95.69 96 ASN A N 1
ATOM 742 C CA . ASN A 1 96 ? -5.433 2.817 1.902 1.00 95.69 96 ASN A CA 1
ATOM 743 C C . ASN A 1 96 ? -4.609 3.988 2.463 1.00 95.69 96 ASN A C 1
ATOM 745 O O . ASN A 1 96 ? -4.919 5.150 2.205 1.00 95.69 96 ASN A O 1
ATOM 749 N N . ALA A 1 97 ? -3.545 3.695 3.220 1.00 96.56 97 ALA A N 1
ATOM 750 C CA . ALA A 1 97 ? -2.624 4.711 3.716 1.00 96.56 97 ALA A CA 1
ATOM 751 C C . ALA A 1 97 ? -1.927 5.439 2.560 1.00 96.56 97 ALA A C 1
ATOM 753 O O . ALA A 1 97 ? -1.852 6.669 2.575 1.00 96.56 97 ALA A O 1
ATOM 754 N N . VAL A 1 98 ? -1.462 4.698 1.547 1.00 97.75 98 VAL A N 1
ATOM 755 C CA . VAL A 1 98 ? -0.812 5.308 0.384 1.00 97.75 98 VAL A CA 1
ATOM 756 C C . VAL A 1 98 ? -1.807 6.032 -0.513 1.00 97.75 98 VAL A C 1
ATOM 758 O O . VAL A 1 98 ? -1.514 7.142 -0.936 1.00 97.75 98 VAL A O 1
ATOM 761 N N . GLU A 1 99 ? -2.985 5.467 -0.765 1.00 96.38 99 GLU A N 1
ATOM 762 C CA . GLU A 1 99 ? -4.035 6.109 -1.564 1.00 96.38 99 GLU A CA 1
ATOM 763 C C . GLU A 1 99 ? -4.423 7.458 -0.950 1.00 96.38 99 GLU A C 1
ATOM 765 O O . GLU A 1 99 ? -4.432 8.476 -1.639 1.00 96.38 99 GLU A O 1
ATOM 770 N N . ARG A 1 100 ? -4.645 7.499 0.370 1.00 95.25 100 ARG A N 1
ATOM 771 C CA . ARG A 1 100 ? -4.925 8.744 1.094 1.00 95.25 100 ARG A CA 1
ATOM 772 C C . ARG A 1 100 ? -3.782 9.751 0.976 1.00 95.25 100 ARG A C 1
ATOM 774 O O . ARG A 1 100 ? -4.040 10.931 0.753 1.00 95.25 100 ARG A O 1
ATOM 781 N N . LEU A 1 101 ? -2.537 9.296 1.121 1.00 97.25 101 LEU A N 1
ATOM 782 C CA . LEU A 1 101 ? -1.350 10.143 0.997 1.00 97.25 101 LEU A CA 1
ATOM 783 C C . LEU A 1 101 ? -1.228 10.721 -0.420 1.00 97.25 101 LEU A C 1
ATOM 785 O O . LEU A 1 101 ? -1.067 11.929 -0.572 1.00 97.25 101 LEU A O 1
ATOM 789 N N . VAL A 1 102 ? -1.361 9.890 -1.455 1.00 97.25 102 VAL A N 1
ATOM 790 C CA . VAL A 1 102 ? -1.264 10.315 -2.857 1.00 97.25 102 VAL A CA 1
ATOM 791 C C . VAL A 1 102 ? -2.409 11.253 -3.223 1.00 97.25 102 VAL A C 1
ATOM 793 O O . VAL A 1 102 ? -2.149 12.293 -3.814 1.00 97.25 102 VAL A O 1
ATOM 796 N N . ARG A 1 103 ? -3.654 10.961 -2.831 1.00 95.44 103 ARG A N 1
ATOM 797 C CA . ARG A 1 103 ? -4.791 11.864 -3.084 1.00 95.44 103 ARG A CA 1
ATOM 798 C C . ARG A 1 103 ? -4.621 13.219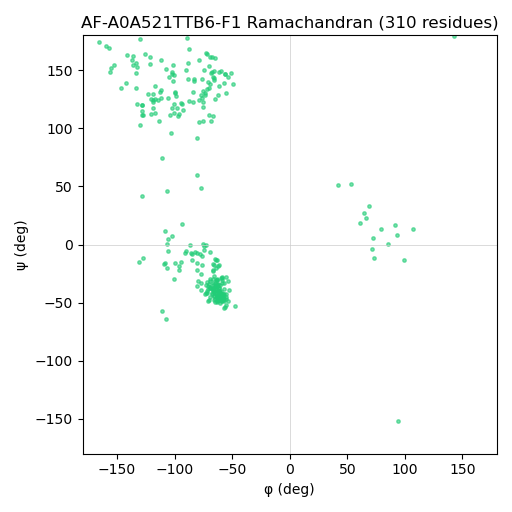 -2.413 1.00 95.44 103 ARG A C 1
ATOM 800 O O . ARG A 1 103 ? -4.993 14.233 -2.990 1.00 95.44 103 ARG A O 1
ATOM 807 N N . LYS A 1 104 ? -4.045 13.242 -1.210 1.00 95.94 104 LYS A N 1
ATOM 808 C CA . LYS A 1 104 ? -3.803 14.481 -0.467 1.00 95.94 104 LYS A CA 1
ATOM 809 C C . LYS A 1 104 ? -2.667 15.315 -1.061 1.00 95.94 104 LYS A C 1
ATOM 811 O O . LYS A 1 104 ? -2.777 16.534 -1.109 1.00 95.94 104 LYS A O 1
ATOM 816 N N . HIS A 1 105 ? -1.572 14.677 -1.473 1.00 95.88 105 HIS A N 1
ATOM 817 C CA . HIS A 1 105 ? -0.343 15.371 -1.876 1.00 95.88 105 HIS A CA 1
ATOM 818 C C . HIS A 1 105 ? -0.100 15.398 -3.392 1.00 95.88 105 HIS A C 1
ATOM 820 O O . HIS A 1 105 ? 0.870 16.002 -3.842 1.00 95.88 105 HIS A O 1
ATOM 826 N N . GLY A 1 106 ? -0.927 14.713 -4.183 1.00 95.88 106 GLY A N 1
ATOM 827 C CA . GLY A 1 106 ? -0.763 14.540 -5.630 1.00 95.88 106 GLY A CA 1
ATOM 828 C C . GLY A 1 106 ? 0.391 13.615 -6.040 1.00 95.88 106 GLY A C 1
ATOM 829 O O . GLY A 1 106 ? 0.577 13.357 -7.226 1.00 95.88 106 GLY A O 1
ATOM 830 N N . ARG A 1 107 ? 1.186 13.114 -5.085 1.00 96.19 107 ARG A N 1
ATOM 831 C CA . ARG A 1 107 ? 2.353 12.251 -5.317 1.00 96.19 107 ARG A CA 1
ATOM 832 C C . ARG A 1 107 ? 2.730 11.460 -4.070 1.00 96.19 107 ARG A C 1
ATOM 834 O O . ARG A 1 107 ? 2.254 11.739 -2.971 1.00 96.19 107 ARG A O 1
ATOM 841 N N . LEU A 1 108 ? 3.654 10.515 -4.231 1.00 97.00 108 LEU A N 1
ATOM 842 C CA . LEU A 1 108 ? 4.368 9.943 -3.092 1.00 97.00 108 LEU A CA 1
ATOM 843 C C . LEU A 1 108 ? 5.295 10.978 -2.455 1.00 97.00 108 LEU A C 1
ATOM 845 O O . LEU A 1 108 ? 5.891 11.823 -3.129 1.00 97.00 108 LEU A O 1
ATOM 849 N N . LEU A 1 109 ? 5.444 10.847 -1.143 1.00 97.38 109 LEU A N 1
ATOM 850 C CA . LEU A 1 109 ? 6.376 11.616 -0.336 1.00 97.38 109 LEU A CA 1
ATOM 851 C C . LEU A 1 109 ? 7.630 10.785 -0.037 1.00 97.38 109 LEU A C 1
ATOM 853 O O . LEU A 1 109 ? 7.550 9.567 0.162 1.00 97.38 109 LEU A O 1
ATOM 857 N N . SER A 1 110 ? 8.783 11.447 0.029 1.00 96.62 110 SER A N 1
ATOM 858 C CA . SER A 1 110 ? 10.015 10.854 0.552 1.00 96.62 110 SER A CA 1
ATOM 859 C C . SER A 1 110 ? 9.894 10.579 2.062 1.00 96.62 110 SER A C 1
ATOM 861 O O . SER A 1 110 ? 9.048 11.175 2.734 1.00 96.62 110 SER A O 1
ATOM 863 N N . PRO A 1 111 ? 10.742 9.720 2.658 1.00 96.38 111 PRO A N 1
ATOM 864 C CA . PRO A 1 111 ? 10.756 9.499 4.105 1.00 96.38 111 PRO A CA 1
ATOM 865 C C . PRO A 1 111 ? 10.872 10.784 4.935 1.00 96.38 111 PRO A C 1
ATOM 867 O O . PRO A 1 111 ? 10.216 10.912 5.970 1.00 96.38 111 PRO A O 1
ATOM 870 N N . ALA A 1 112 ? 11.679 11.748 4.478 1.00 96.31 112 ALA A N 1
ATOM 871 C CA . ALA A 1 112 ? 11.848 13.032 5.154 1.00 96.31 112 ALA A CA 1
ATOM 872 C C . ALA A 1 112 ? 10.564 13.874 5.098 1.00 96.31 112 ALA A C 1
ATOM 874 O O . ALA A 1 112 ? 10.141 14.427 6.113 1.00 96.31 112 ALA A O 1
ATOM 875 N N . GLU A 1 113 ? 9.903 13.907 3.940 1.00 97.38 113 GLU A N 1
ATOM 876 C CA . GLU A 1 113 ? 8.631 14.609 3.754 1.00 97.38 113 GLU A CA 1
ATOM 877 C C . GLU A 1 113 ? 7.503 13.970 4.566 1.00 97.38 113 GLU A C 1
ATOM 879 O O . GLU A 1 113 ? 6.741 14.686 5.207 1.00 97.38 113 GLU A O 1
ATOM 884 N N . ILE A 1 114 ? 7.433 12.634 4.615 1.00 96.81 114 ILE A N 1
ATOM 885 C CA . ILE A 1 114 ? 6.486 11.903 5.470 1.00 96.81 114 ILE A CA 1
ATOM 886 C C . ILE A 1 114 ? 6.694 12.293 6.935 1.00 96.81 114 ILE A C 1
ATOM 888 O O . ILE A 1 114 ? 5.732 12.601 7.633 1.00 96.81 114 ILE A O 1
ATOM 892 N N . LYS A 1 115 ? 7.949 12.308 7.406 1.00 94.81 115 LYS A N 1
ATOM 893 C CA . LYS A 1 115 ? 8.274 12.691 8.786 1.00 94.81 115 LYS A CA 1
ATOM 894 C C . LYS A 1 115 ? 7.867 14.135 9.085 1.00 94.81 115 LYS A C 1
ATOM 896 O O . LYS A 1 115 ? 7.373 14.403 10.175 1.00 94.81 115 LYS A O 1
ATOM 901 N N . GLN A 1 116 ? 8.084 15.052 8.144 1.00 95.69 116 GLN A N 1
ATOM 902 C CA . GLN A 1 116 ? 7.727 16.459 8.312 1.00 95.69 116 GLN A CA 1
ATOM 903 C C . GLN A 1 116 ? 6.207 16.666 8.301 1.00 95.69 116 GLN A C 1
ATOM 905 O O . GLN A 1 116 ? 5.687 17.322 9.199 1.00 95.69 116 GLN A O 1
ATOM 910 N N . ALA A 1 117 ? 5.496 16.087 7.332 1.00 93.88 117 ALA A N 1
ATOM 911 C CA . ALA A 1 117 ? 4.042 16.189 7.219 1.00 93.88 117 ALA A CA 1
ATOM 912 C C . ALA A 1 117 ? 3.318 15.516 8.397 1.00 93.88 117 ALA A C 1
ATOM 914 O O . ALA A 1 117 ? 2.324 16.040 8.893 1.00 93.88 117 ALA A O 1
ATOM 915 N N . GLY A 1 118 ? 3.860 14.408 8.910 1.00 91.81 118 GLY A N 1
ATOM 916 C CA . GLY A 1 118 ? 3.309 13.693 10.062 1.00 91.81 118 GLY A CA 1
ATOM 917 C C . GLY A 1 118 ? 3.311 14.477 11.379 1.00 91.81 118 GLY A C 1
ATOM 918 O O . GLY A 1 118 ? 2.641 14.065 12.320 1.00 91.81 118 GLY A O 1
ATOM 919 N N . ARG A 1 119 ? 4.040 15.602 11.465 1.00 89.25 119 ARG A N 1
ATOM 920 C CA . ARG A 1 119 ? 4.033 16.488 12.646 1.00 89.25 119 ARG A CA 1
ATOM 921 C C . ARG A 1 119 ? 2.731 17.270 12.791 1.00 89.25 119 ARG A C 1
ATOM 923 O O . ARG A 1 119 ? 2.346 17.580 13.907 1.00 89.25 119 ARG A O 1
ATOM 930 N N . SER A 1 120 ? 2.097 17.623 11.675 1.00 87.88 120 SER A N 1
ATOM 931 C CA . SER A 1 120 ? 0.842 18.383 11.654 1.00 87.88 120 SER A CA 1
ATOM 932 C C . SER A 1 120 ? -0.353 17.543 11.214 1.00 87.88 120 SER A C 1
ATOM 934 O O . SER A 1 120 ? -1.492 17.938 11.444 1.00 87.88 120 SER A O 1
ATOM 936 N N . ASP A 1 121 ? -0.112 16.390 10.588 1.00 89.44 121 ASP A N 1
ATOM 937 C CA . ASP A 1 121 ? -1.157 15.470 10.169 1.00 89.44 121 ASP A CA 1
ATOM 938 C C . ASP A 1 121 ? -0.869 14.034 10.636 1.00 89.44 121 ASP A C 1
ATOM 940 O O . ASP A 1 121 ? -0.112 13.316 9.972 1.00 89.44 121 ASP A O 1
ATOM 944 N N . PRO A 1 122 ? -1.533 13.546 11.701 1.00 87.44 122 PRO A N 1
ATOM 945 C CA . PRO A 1 122 ? -1.347 12.179 12.189 1.00 87.44 122 PRO A CA 1
ATOM 946 C C . PRO A 1 122 ? -1.771 11.112 11.167 1.00 87.44 122 PRO A C 1
ATOM 948 O O . PRO A 1 122 ? -1.431 9.937 11.316 1.00 87.44 122 PRO A O 1
ATOM 951 N N . ASN A 1 123 ? -2.490 11.492 10.103 1.00 88.88 123 ASN A N 1
ATOM 952 C CA . ASN A 1 123 ? -2.865 10.600 9.013 1.00 88.88 123 ASN A CA 1
ATOM 953 C C . ASN A 1 123 ? -1.795 10.461 7.919 1.00 88.88 123 ASN A C 1
ATOM 955 O O . ASN A 1 123 ? -1.930 9.574 7.067 1.00 88.88 123 ASN A O 1
ATOM 959 N N . THR A 1 124 ? -0.731 11.262 7.963 1.00 94.19 124 THR A N 1
ATOM 960 C CA . THR A 1 124 ? 0.415 11.159 7.056 1.00 94.19 124 THR A CA 1
ATOM 961 C C . THR A 1 124 ? 1.583 10.499 7.781 1.00 94.19 124 THR A C 1
ATOM 963 O O . THR A 1 124 ? 2.348 11.135 8.498 1.00 94.19 124 THR A O 1
ATOM 966 N N . TYR A 1 125 ? 1.723 9.187 7.602 1.00 95.25 125 TYR A N 1
ATOM 967 C CA . TYR A 1 125 ? 2.743 8.384 8.276 1.00 95.25 125 TYR A CA 1
ATOM 968 C C . TYR A 1 125 ? 3.432 7.402 7.327 1.00 95.25 125 TYR A C 1
ATOM 970 O O . TYR A 1 125 ? 2.931 7.081 6.249 1.00 95.25 125 TYR A O 1
ATOM 978 N N . GLY A 1 126 ? 4.599 6.909 7.747 1.00 96.75 126 GLY A N 1
ATOM 979 C CA . GLY A 1 126 ? 5.366 5.897 7.022 1.00 96.75 126 GLY A CA 1
ATOM 980 C C . GLY A 1 126 ? 4.960 4.461 7.381 1.00 96.75 126 GLY A C 1
ATOM 981 O O . GLY A 1 126 ? 4.294 4.236 8.398 1.00 96.75 126 GLY A O 1
ATOM 982 N N . PRO A 1 127 ? 5.418 3.455 6.613 1.00 96.62 127 PRO A N 1
ATOM 983 C CA . PRO A 1 127 ? 4.994 2.063 6.792 1.00 96.62 127 PRO A CA 1
ATOM 984 C C . PRO A 1 127 ? 5.274 1.484 8.183 1.00 96.62 127 PRO A C 1
ATOM 986 O O . PRO A 1 127 ? 4.546 0.602 8.645 1.00 96.62 127 PRO A O 1
ATOM 989 N N . ALA A 1 128 ? 6.303 1.989 8.872 1.00 95.19 128 ALA A N 1
ATOM 990 C CA . ALA A 1 128 ? 6.681 1.560 10.216 1.00 95.19 128 ALA A CA 1
ATOM 991 C C . ALA A 1 128 ? 5.516 1.613 11.222 1.00 95.19 128 ALA A C 1
ATOM 993 O O . ALA A 1 128 ? 5.443 0.764 12.109 1.00 95.19 128 ALA A O 1
ATOM 994 N N . VAL A 1 129 ? 4.568 2.547 11.062 1.00 95.44 129 VAL A N 1
ATOM 995 C CA . VAL A 1 129 ? 3.380 2.647 11.926 1.00 95.44 129 VAL A CA 1
ATOM 996 C C . VAL A 1 129 ? 2.505 1.396 11.825 1.00 95.44 129 VAL A C 1
ATOM 998 O O . VAL A 1 129 ? 2.093 0.852 12.851 1.00 95.44 129 VAL A O 1
ATOM 1001 N N . LEU A 1 130 ? 2.267 0.889 10.611 1.00 96.31 130 LEU A N 1
ATOM 1002 C CA . LEU A 1 130 ? 1.453 -0.312 10.405 1.00 96.31 130 LEU A CA 1
ATOM 1003 C C . LEU A 1 130 ? 2.177 -1.574 10.880 1.00 96.31 130 LEU A C 1
ATOM 1005 O O . LEU A 1 130 ? 1.566 -2.443 11.500 1.00 96.31 130 LEU A O 1
ATOM 1009 N N . PHE A 1 131 ? 3.491 -1.665 10.659 1.00 95.75 131 PHE A N 1
ATOM 1010 C CA . PHE A 1 131 ? 4.283 -2.786 11.172 1.00 95.75 131 PHE A CA 1
ATOM 1011 C C . PHE A 1 131 ? 4.339 -2.806 12.703 1.00 95.75 131 PHE A C 1
ATOM 1013 O O . PHE A 1 131 ? 4.225 -3.878 13.301 1.00 95.75 131 PHE A O 1
ATOM 1020 N N . ARG A 1 132 ? 4.451 -1.636 13.345 1.00 95.12 132 ARG A N 1
ATOM 1021 C CA . ARG A 1 132 ? 4.361 -1.512 14.804 1.00 95.12 132 ARG A CA 1
ATOM 1022 C C . ARG A 1 132 ? 2.981 -1.924 15.308 1.00 95.12 132 ARG A C 1
ATOM 1024 O O . ARG A 1 132 ? 2.919 -2.682 16.268 1.00 95.12 132 ARG A O 1
ATOM 1031 N N . HIS A 1 133 ? 1.903 -1.483 14.653 1.00 95.38 133 HIS A N 1
ATOM 1032 C CA . HIS A 1 133 ? 0.547 -1.918 14.996 1.00 95.38 133 HIS A CA 1
ATOM 1033 C C . HIS A 1 133 ? 0.433 -3.443 14.959 1.00 95.38 133 HIS A C 1
ATOM 1035 O O . HIS A 1 133 ? 0.045 -4.037 15.955 1.00 95.38 133 HIS A O 1
ATOM 1041 N N . ARG A 1 134 ? 0.852 -4.079 13.857 1.00 95.81 134 ARG A N 1
ATOM 1042 C CA . ARG A 1 134 ? 0.828 -5.542 13.713 1.00 95.81 134 ARG A CA 1
ATOM 1043 C C . ARG A 1 134 ? 1.578 -6.253 14.838 1.00 95.81 134 ARG A C 1
ATOM 1045 O O . ARG A 1 134 ? 1.102 -7.262 15.335 1.00 95.81 134 ARG A O 1
ATOM 1052 N N . LYS A 1 135 ? 2.752 -5.738 15.218 1.00 96.00 135 LYS A N 1
ATOM 1053 C CA . LYS A 1 135 ? 3.583 -6.321 16.282 1.00 96.00 135 LYS A CA 1
ATOM 1054 C C . LYS A 1 135 ? 2.921 -6.229 17.659 1.00 96.00 135 LYS A C 1
ATOM 1056 O O . LYS A 1 135 ? 3.101 -7.128 18.466 1.00 96.00 135 LYS A O 1
ATOM 1061 N N . LEU A 1 136 ? 2.225 -5.128 17.933 1.00 95.81 136 LEU A N 1
ATOM 1062 C CA . LEU A 1 136 ? 1.604 -4.858 19.232 1.00 95.81 136 LEU A CA 1
ATOM 1063 C C . LEU A 1 136 ? 0.157 -5.355 19.327 1.00 95.81 136 LEU A C 1
ATOM 1065 O O . LEU A 1 136 ? -0.440 -5.239 20.388 1.00 95.81 136 LEU A O 1
ATOM 1069 N N . PHE A 1 137 ? -0.432 -5.827 18.230 1.00 96.38 137 PHE A N 1
ATOM 1070 C CA . PHE A 1 137 ? -1.855 -6.121 18.177 1.00 96.38 137 PHE A CA 1
ATOM 1071 C C . PHE A 1 137 ? -2.242 -7.268 19.119 1.00 96.38 137 PHE A C 1
ATOM 1073 O O . PHE A 1 137 ? -1.733 -8.381 19.006 1.00 96.38 137 PHE A O 1
ATOM 1080 N N . GLU A 1 138 ? -3.211 -7.001 19.987 1.00 97.00 138 GLU A N 1
ATOM 1081 C CA . GLU A 1 138 ? -3.864 -7.969 20.858 1.00 97.00 138 GLU A CA 1
ATOM 1082 C C . GLU A 1 138 ? -5.355 -8.007 20.518 1.00 97.00 138 GLU A C 1
ATOM 1084 O O . GLU A 1 138 ? -6.067 -7.006 20.693 1.00 97.00 138 GLU A O 1
ATOM 1089 N N . ALA A 1 139 ? -5.835 -9.164 20.054 1.00 96.50 139 ALA A N 1
ATOM 1090 C CA . ALA A 1 139 ? -7.241 -9.356 19.713 1.00 96.50 139 ALA A CA 1
ATOM 1091 C C . ALA A 1 139 ? -8.150 -9.048 20.923 1.00 96.50 139 ALA A C 1
ATOM 1093 O O . ALA A 1 139 ? -7.797 -9.411 22.050 1.00 96.50 139 ALA A O 1
ATOM 1094 N N . PRO A 1 140 ? -9.300 -8.377 20.718 1.00 96.81 140 PRO A N 1
ATOM 1095 C CA . PRO A 1 140 ? -10.236 -8.097 21.797 1.00 96.81 140 PRO A CA 1
ATOM 1096 C C . PRO A 1 140 ? -10.846 -9.398 22.330 1.00 96.81 140 PRO A C 1
ATOM 1098 O O . PRO A 1 140 ? -11.135 -10.319 21.565 1.00 96.81 140 PRO A O 1
ATOM 1101 N N . THR A 1 141 ? -11.073 -9.466 23.640 1.00 97.06 141 THR A N 1
ATOM 1102 C CA . THR A 1 141 ? -11.682 -10.631 24.303 1.00 97.06 141 THR A CA 1
ATOM 1103 C C . THR A 1 141 ? -12.787 -10.216 25.269 1.00 97.06 141 THR A C 1
ATOM 1105 O O . THR A 1 141 ? -12.753 -9.129 25.846 1.00 97.06 141 THR A O 1
ATOM 1108 N N . ALA A 1 142 ? -13.763 -11.102 25.494 1.00 95.81 142 ALA A N 1
ATOM 1109 C CA . ALA A 1 142 ? -14.839 -10.860 26.461 1.00 95.81 142 ALA A CA 1
ATOM 1110 C C . ALA A 1 142 ? -14.303 -10.614 27.887 1.00 95.81 142 ALA A C 1
ATOM 1112 O O . ALA A 1 142 ? -14.891 -9.846 28.644 1.00 95.81 142 ALA A O 1
ATOM 1113 N N . ALA A 1 143 ? -13.140 -11.185 28.226 1.00 97.06 143 ALA A N 1
ATOM 1114 C CA . ALA A 1 143 ? -12.469 -10.997 29.514 1.00 97.06 143 ALA A CA 1
ATOM 1115 C C . ALA A 1 143 ? -12.069 -9.537 29.806 1.00 97.06 143 ALA A C 1
ATOM 1117 O O . ALA A 1 143 ? -11.808 -9.189 30.954 1.00 97.06 143 ALA A O 1
ATOM 1118 N N . GLU A 1 144 ? -12.019 -8.666 28.794 1.00 97.25 144 GLU A N 1
ATOM 1119 C CA . GLU A 1 144 ? -11.775 -7.231 28.990 1.00 97.25 144 GLU A CA 1
ATOM 1120 C C . GLU A 1 144 ? -13.016 -6.486 29.517 1.00 97.25 144 GLU A C 1
ATOM 1122 O O . GLU A 1 144 ? -12.885 -5.401 30.085 1.00 97.25 144 GLU A O 1
ATOM 1127 N N . GLY A 1 145 ? -14.210 -7.079 29.391 1.00 96.62 145 GLY A N 1
ATOM 1128 C CA . GLY A 1 145 ? -15.486 -6.487 29.808 1.00 96.62 145 GLY A CA 1
ATOM 1129 C C . GLY A 1 145 ? -16.383 -6.023 28.656 1.00 96.62 145 GLY A C 1
ATOM 1130 O O . GLY A 1 145 ? -17.342 -5.293 28.897 1.00 96.62 145 GLY A O 1
ATOM 1131 N N . PHE A 1 146 ? -16.090 -6.425 27.416 1.00 98.19 146 PHE A N 1
ATOM 1132 C CA . PHE A 1 146 ? -16.996 -6.205 26.288 1.00 98.19 146 PHE A CA 1
ATOM 1133 C C . PHE A 1 146 ? -18.248 -7.080 26.409 1.00 98.19 146 PHE A C 1
ATOM 1135 O O . PHE A 1 146 ? -18.139 -8.284 26.629 1.00 98.19 146 PHE A O 1
ATOM 1142 N N . VAL A 1 147 ? -19.428 -6.497 26.180 1.00 98.00 147 VAL A N 1
ATOM 1143 C CA . VAL A 1 147 ? -20.691 -7.256 26.105 1.00 98.00 147 VAL A CA 1
ATOM 1144 C C . VAL A 1 147 ? -20.846 -7.986 24.770 1.00 98.00 147 VAL A C 1
ATOM 1146 O O . VAL A 1 147 ? -21.544 -8.990 24.685 1.00 98.00 147 VAL A O 1
ATOM 1149 N N . SER A 1 148 ? -20.198 -7.485 23.715 1.00 98.00 148 SER A N 1
ATOM 1150 C CA . SER A 1 148 ? -20.086 -8.157 22.419 1.00 98.00 148 SER A CA 1
ATOM 1151 C C . SER A 1 148 ? -18.848 -7.684 21.659 1.00 98.00 148 SER A C 1
ATOM 1153 O O . SER A 1 148 ? -18.382 -6.553 21.834 1.00 98.00 148 SER A O 1
ATOM 1155 N N . ILE A 1 149 ? -18.320 -8.573 20.817 1.00 98.31 149 ILE A N 1
ATOM 1156 C CA . ILE A 1 149 ? -17.213 -8.309 19.899 1.00 98.31 149 ILE A CA 1
ATOM 1157 C C . ILE A 1 149 ? -17.669 -8.746 18.513 1.00 98.31 149 ILE A C 1
ATOM 1159 O O . ILE A 1 149 ? -17.845 -9.933 18.249 1.00 98.31 149 ILE A O 1
ATOM 1163 N N . GLU A 1 150 ? -17.865 -7.776 17.636 1.00 97.25 150 GLU A N 1
ATOM 1164 C CA . GLU A 1 150 ? -18.264 -7.985 16.255 1.00 97.25 150 GLU A CA 1
ATOM 1165 C C . GLU A 1 150 ? -17.038 -7.859 15.356 1.00 97.25 150 GLU A C 1
ATOM 1167 O O . GLU A 1 150 ? -16.372 -6.823 15.342 1.00 97.25 150 GLU A O 1
ATOM 1172 N N . LYS A 1 151 ? -16.727 -8.915 14.605 1.00 96.62 151 LYS A N 1
ATOM 1173 C CA . LYS A 1 151 ? -15.641 -8.899 13.627 1.00 96.62 151 LYS A CA 1
ATOM 1174 C C . LYS A 1 151 ? -16.218 -8.592 12.248 1.00 96.62 151 LYS A C 1
ATOM 1176 O O . LYS A 1 151 ? -16.941 -9.407 11.685 1.00 96.62 151 LYS A O 1
ATOM 1181 N N . VAL A 1 152 ? -15.882 -7.429 11.706 1.00 95.31 152 VAL A N 1
ATOM 1182 C CA . VAL A 1 152 ? -16.355 -6.965 10.400 1.00 95.31 152 VAL A CA 1
ATOM 1183 C C . VAL A 1 152 ? -15.281 -7.254 9.363 1.00 95.31 152 VAL A C 1
ATOM 1185 O O . VAL A 1 152 ? -14.169 -6.727 9.445 1.00 95.31 152 VAL A O 1
ATOM 1188 N N . ALA A 1 153 ? -15.608 -8.092 8.380 1.00 93.06 153 ALA A N 1
ATOM 1189 C CA . ALA A 1 153 ? -14.708 -8.388 7.275 1.00 93.06 153 ALA A CA 1
ATOM 1190 C C . ALA A 1 153 ? -14.392 -7.112 6.480 1.00 93.06 153 ALA A C 1
ATOM 1192 O O . ALA A 1 153 ? -15.282 -6.315 6.177 1.00 93.06 153 ALA A O 1
ATOM 1193 N N . PHE A 1 154 ? -13.123 -6.921 6.116 1.00 89.62 154 PHE A N 1
ATOM 1194 C CA . PHE A 1 154 ? -12.747 -5.795 5.272 1.00 89.62 154 PHE A CA 1
ATOM 1195 C C . PHE A 1 154 ? -13.424 -5.885 3.904 1.00 89.62 154 PHE A C 1
ATOM 1197 O O . PHE A 1 154 ? -13.293 -6.882 3.196 1.00 89.62 154 PHE A O 1
ATOM 1204 N N . GLN A 1 155 ? -14.065 -4.790 3.505 1.00 85.69 155 GLN A N 1
ATOM 1205 C CA . GLN A 1 155 ? -14.578 -4.602 2.158 1.00 85.69 155 GLN A CA 1
ATOM 1206 C C . GLN A 1 155 ? -13.892 -3.396 1.535 1.00 85.69 155 GLN A C 1
ATOM 1208 O O . GLN A 1 155 ? -13.893 -2.291 2.084 1.00 85.69 155 GLN A O 1
ATOM 1213 N N . ARG A 1 156 ? -13.277 -3.613 0.374 1.00 85.88 156 ARG A N 1
ATOM 1214 C CA . ARG A 1 156 ? -12.687 -2.526 -0.394 1.00 85.88 156 ARG A CA 1
ATOM 1215 C C . ARG A 1 156 ? -13.809 -1.754 -1.077 1.00 85.88 156 ARG A C 1
ATOM 1217 O O . ARG A 1 156 ? -14.588 -2.346 -1.816 1.00 85.88 156 ARG A O 1
ATOM 1224 N N . GLY A 1 157 ? -13.854 -0.441 -0.862 1.00 83.75 157 GLY A N 1
ATOM 1225 C CA . GLY A 1 157 ? -14.757 0.428 -1.613 1.00 83.75 157 GLY A CA 1
ATOM 1226 C C . GLY A 1 157 ? -14.530 0.293 -3.123 1.00 83.75 157 GLY A C 1
ATOM 1227 O O . GLY A 1 157 ? -13.397 0.066 -3.572 1.00 83.75 157 GLY A O 1
ATOM 1228 N N . ALA A 1 158 ? -15.610 0.426 -3.895 1.00 86.88 158 ALA A N 1
ATOM 1229 C CA . ALA A 1 158 ? -15.534 0.484 -5.350 1.00 86.88 158 ALA A CA 1
ATOM 1230 C C . ALA A 1 158 ? -14.598 1.623 -5.789 1.00 86.88 158 ALA A C 1
ATOM 1232 O O . ALA A 1 158 ? -14.505 2.654 -5.115 1.00 86.88 158 ALA A O 1
ATOM 1233 N N . GLN A 1 159 ? -13.886 1.435 -6.906 1.00 90.81 159 GLN A N 1
ATOM 1234 C CA . GLN A 1 159 ? -13.154 2.556 -7.498 1.00 90.81 159 GLN A CA 1
ATOM 1235 C C . GLN A 1 159 ? -14.153 3.610 -7.988 1.00 90.81 159 GLN A C 1
ATOM 1237 O O . GLN A 1 159 ? -15.268 3.251 -8.377 1.00 90.81 159 GLN A O 1
ATOM 1242 N N . PRO A 1 160 ? -13.773 4.897 -7.974 1.00 92.19 160 PRO A N 1
ATOM 1243 C CA . PRO A 1 160 ? -14.555 5.924 -8.646 1.00 92.19 160 PRO A CA 1
ATOM 1244 C C . PRO A 1 160 ? -14.792 5.555 -10.120 1.00 92.19 160 PRO A C 1
ATOM 1246 O O . PRO A 1 160 ? -13.931 4.948 -10.757 1.00 92.19 160 PRO A O 1
ATOM 1249 N N . GLY A 1 161 ? -15.968 5.897 -10.655 1.00 94.69 161 GLY A N 1
ATOM 1250 C CA . GLY A 1 161 ? -16.403 5.451 -11.987 1.00 94.69 161 GLY A CA 1
ATOM 1251 C C . GLY A 1 161 ? -15.561 5.975 -13.158 1.00 94.69 161 GLY A C 1
ATOM 1252 O O . GLY A 1 161 ? -15.680 5.463 -14.265 1.00 94.69 161 GLY A O 1
ATOM 1253 N N . ASP A 1 162 ? -14.699 6.967 -12.927 1.00 96.50 162 ASP A N 1
ATOM 1254 C CA . ASP A 1 162 ? -13.740 7.495 -13.901 1.00 96.50 162 ASP A CA 1
ATOM 1255 C C . ASP A 1 162 ? -12.448 6.657 -14.009 1.00 96.50 162 ASP A C 1
ATOM 1257 O O . ASP A 1 162 ? -11.643 6.887 -14.914 1.00 96.50 162 ASP A O 1
ATOM 1261 N N . TYR A 1 163 ? -12.251 5.649 -13.146 1.00 97.81 163 TYR A N 1
ATOM 1262 C CA . TYR A 1 163 ? -11.101 4.740 -13.207 1.00 97.81 163 TYR A CA 1
ATOM 1263 C C . TYR A 1 163 ? -11.346 3.663 -14.262 1.00 97.81 163 TYR A C 1
ATOM 1265 O O . TYR A 1 163 ? -11.937 2.624 -13.984 1.00 97.81 163 TYR A O 1
ATOM 1273 N N . THR A 1 164 ? -10.902 3.940 -15.484 1.00 97.56 164 THR A N 1
ATOM 1274 C CA . THR A 1 164 ? -11.220 3.156 -16.692 1.00 97.56 164 THR A CA 1
ATOM 1275 C C . THR A 1 164 ? -9.987 2.722 -17.479 1.00 97.56 164 THR A C 1
ATOM 1277 O O . THR A 1 164 ? -10.088 1.920 -18.404 1.00 97.56 164 THR A O 1
ATOM 1280 N N . GLN A 1 165 ? -8.818 3.272 -17.152 1.00 98.38 165 GLN A N 1
ATOM 1281 C CA . GLN A 1 165 ? -7.610 3.084 -17.946 1.00 98.38 165 GLN A CA 1
ATOM 1282 C C . GLN A 1 165 ? -6.921 1.763 -17.588 1.00 98.38 165 GLN A C 1
ATOM 1284 O O . GLN A 1 165 ? -6.849 1.386 -16.420 1.00 98.38 165 GLN A O 1
ATOM 1289 N N . LYS A 1 166 ? -6.360 1.075 -18.582 1.00 98.38 166 LYS A N 1
ATOM 1290 C CA . LYS A 1 166 ? -5.605 -0.171 -18.388 1.00 98.38 166 LYS A CA 1
ATOM 1291 C C . LYS A 1 166 ? -4.102 0.074 -18.469 1.00 98.38 166 LYS A C 1
ATOM 1293 O O . LYS A 1 166 ? -3.643 0.966 -19.188 1.00 98.38 166 LYS A O 1
ATOM 1298 N N . ALA A 1 167 ? -3.322 -0.705 -17.726 1.00 98.88 167 ALA A N 1
ATOM 1299 C CA . ALA A 1 167 ? -1.874 -0.529 -17.691 1.00 98.88 167 ALA A CA 1
ATOM 1300 C C . ALA A 1 167 ? -1.117 -1.817 -17.375 1.00 98.88 167 ALA A C 1
ATOM 1302 O O . ALA A 1 167 ? -1.622 -2.711 -16.695 1.00 98.88 167 ALA A O 1
ATOM 1303 N N . LEU A 1 168 ? 0.130 -1.861 -17.828 1.00 98.88 168 LEU A N 1
ATOM 1304 C CA . LEU A 1 168 ? 1.134 -2.777 -17.315 1.00 98.88 168 LEU A CA 1
ATOM 1305 C C . LEU A 1 168 ? 2.013 -2.030 -16.315 1.00 98.88 168 LEU A C 1
ATOM 1307 O O . LEU A 1 168 ? 2.549 -0.969 -16.632 1.00 98.88 168 LEU A O 1
ATOM 1311 N N . LEU A 1 169 ? 2.169 -2.598 -15.122 1.00 98.94 169 LEU A N 1
ATOM 1312 C CA . LEU A 1 169 ? 3.240 -2.251 -14.195 1.00 98.94 169 LEU A CA 1
ATOM 1313 C C . LEU A 1 169 ? 4.389 -3.234 -14.442 1.00 98.94 169 LEU A C 1
ATOM 1315 O O . LEU A 1 169 ? 4.196 -4.441 -14.335 1.00 98.94 169 LEU A O 1
ATOM 1319 N N . LEU A 1 170 ? 5.563 -2.731 -14.797 1.00 98.88 170 LEU A N 1
ATOM 1320 C CA . LEU A 1 170 ? 6.689 -3.534 -15.267 1.00 98.88 170 LEU A CA 1
ATOM 1321 C C . LEU A 1 170 ? 7.873 -3.370 -14.314 1.00 98.88 170 LEU A C 1
ATOM 1323 O O . LEU A 1 170 ? 8.350 -2.252 -14.097 1.00 98.88 170 LEU A O 1
ATOM 1327 N N . ASP A 1 171 ? 8.367 -4.470 -13.750 1.00 98.56 171 ASP A N 1
ATOM 1328 C CA . ASP A 1 171 ? 9.719 -4.477 -13.193 1.00 98.56 171 ASP A CA 1
ATOM 1329 C C . ASP A 1 171 ? 10.778 -4.375 -14.311 1.00 98.56 171 ASP A C 1
ATOM 1331 O O . ASP A 1 171 ? 10.476 -4.595 -15.479 1.00 98.56 171 ASP A O 1
ATOM 1335 N N . TYR A 1 172 ? 12.012 -3.989 -13.974 1.00 98.06 172 TYR A N 1
ATOM 1336 C CA . TYR A 1 172 ? 13.107 -3.860 -14.937 1.00 98.06 172 TYR A CA 1
ATOM 1337 C C . TYR A 1 172 ? 14.150 -4.967 -14.781 1.00 98.06 172 TYR A C 1
ATOM 1339 O O . TYR A 1 172 ? 14.369 -5.732 -15.721 1.00 98.06 172 TYR A O 1
ATOM 1347 N N . ASP A 1 173 ? 14.828 -5.012 -13.636 1.00 96.62 173 ASP A N 1
ATOM 1348 C CA . ASP A 1 173 ? 16.037 -5.811 -13.429 1.00 96.62 173 ASP A CA 1
ATOM 1349 C C . ASP A 1 173 ? 15.664 -7.283 -13.192 1.00 96.62 173 ASP A C 1
ATOM 1351 O O . ASP A 1 173 ? 15.200 -7.627 -12.114 1.00 96.62 173 ASP A O 1
ATOM 1355 N N . GLY A 1 174 ? 15.881 -8.142 -14.196 1.00 96.06 174 GLY A N 1
ATOM 1356 C CA . GLY A 1 174 ? 15.429 -9.544 -14.198 1.00 96.06 174 GLY A CA 1
ATOM 1357 C C . GLY A 1 174 ? 14.137 -9.780 -14.991 1.00 96.06 174 GLY A C 1
ATOM 1358 O O . GLY A 1 174 ? 13.834 -10.917 -15.346 1.00 96.06 174 GLY A O 1
ATOM 1359 N N . THR A 1 175 ? 13.424 -8.708 -15.352 1.00 98.25 175 THR A N 1
ATOM 1360 C CA . THR A 1 175 ? 12.125 -8.769 -16.047 1.00 98.25 175 THR A CA 1
ATOM 1361 C C . THR A 1 175 ? 12.199 -8.263 -17.490 1.00 98.25 175 THR A C 1
ATOM 1363 O O . THR A 1 175 ? 11.874 -8.986 -18.435 1.00 98.25 175 THR A O 1
ATOM 1366 N N . LEU A 1 176 ? 12.649 -7.019 -17.681 1.00 98.50 176 LEU A N 1
ATOM 1367 C CA . LEU A 1 176 ? 12.812 -6.406 -19.006 1.00 98.50 176 LEU A CA 1
ATOM 1368 C C . LEU A 1 176 ? 14.259 -6.432 -19.488 1.00 98.50 176 LEU A C 1
ATOM 1370 O O . LEU A 1 176 ? 14.517 -6.465 -20.692 1.00 98.50 176 LEU A O 1
ATOM 1374 N N . ARG A 1 177 ? 15.204 -6.391 -18.549 1.00 97.75 177 ARG A N 1
ATOM 1375 C CA . ARG A 1 177 ? 16.630 -6.270 -18.833 1.00 97.75 177 ARG A CA 1
ATOM 1376 C C . ARG A 1 177 ? 17.476 -7.113 -17.892 1.00 97.75 177 ARG A C 1
ATOM 1378 O O . ARG A 1 177 ? 17.049 -7.476 -16.796 1.00 97.75 177 ARG A O 1
ATOM 1385 N N . ARG A 1 178 ? 18.718 -7.317 -18.308 1.00 97.62 178 ARG A N 1
ATOM 1386 C CA . ARG A 1 178 ? 19.850 -7.758 -17.496 1.00 97.62 178 ARG A CA 1
ATOM 1387 C C . ARG A 1 178 ? 21.047 -6.834 -17.739 1.00 97.62 178 ARG A C 1
ATOM 1389 O O . ARG A 1 178 ? 20.973 -5.905 -18.548 1.00 97.62 178 ARG A O 1
ATOM 1396 N N . THR A 1 179 ? 22.128 -7.075 -17.014 1.00 97.75 179 THR A N 1
ATOM 1397 C CA . THR A 1 179 ? 23.420 -6.428 -17.253 1.00 97.75 179 THR A CA 1
ATOM 1398 C C . THR A 1 179 ? 24.256 -7.250 -18.229 1.00 97.75 179 THR A C 1
ATOM 1400 O O . THR A 1 179 ? 24.151 -8.478 -18.259 1.00 97.75 179 THR A O 1
ATOM 1403 N N . LYS A 1 180 ? 25.119 -6.587 -19.001 1.00 97.50 180 LYS A N 1
ATOM 1404 C CA . LYS A 1 180 ? 26.140 -7.264 -19.819 1.00 97.50 180 LYS A CA 1
ATOM 1405 C C . LYS A 1 180 ? 27.312 -7.734 -18.966 1.00 97.50 180 LYS A C 1
ATOM 1407 O O . LYS A 1 180 ? 27.924 -8.755 -19.259 1.00 97.50 180 LYS A O 1
ATOM 1412 N N . SER A 1 181 ? 27.623 -6.972 -17.923 1.00 95.62 181 SER A N 1
ATOM 1413 C CA . SER A 1 181 ? 28.690 -7.223 -16.955 1.00 95.62 181 SER A CA 1
ATOM 1414 C C . SER A 1 181 ? 28.447 -8.457 -16.081 1.00 95.62 181 SER A C 1
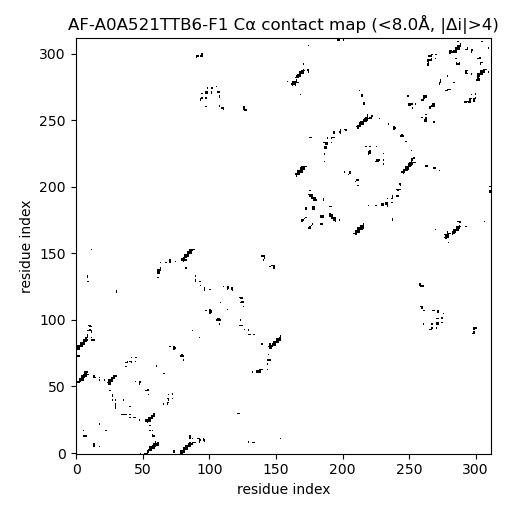ATOM 1416 O O . SER A 1 181 ? 29.400 -9.022 -15.550 1.00 95.62 181 SER A O 1
ATOM 1418 N N . GLY A 1 182 ? 27.188 -8.881 -15.922 1.00 93.19 182 GLY A N 1
ATOM 1419 C CA . GLY A 1 182 ? 26.782 -9.891 -14.943 1.00 93.19 182 GLY A CA 1
ATOM 1420 C C . GLY A 1 182 ? 26.501 -9.318 -13.549 1.00 93.19 182 GLY A C 1
ATOM 1421 O O . GLY A 1 182 ? 26.114 -10.069 -12.650 1.00 93.19 182 GLY A O 1
ATOM 1422 N N . ASP A 1 183 ? 26.642 -8.002 -13.359 1.00 92.81 183 ASP A N 1
ATOM 1423 C CA . ASP A 1 183 ? 26.239 -7.329 -12.127 1.00 92.81 183 ASP A CA 1
ATOM 1424 C C . ASP A 1 183 ? 24.726 -7.406 -11.906 1.00 92.81 183 ASP A C 1
ATOM 1426 O O . ASP A 1 183 ? 23.927 -7.604 -12.820 1.00 92.81 183 ASP A O 1
ATOM 1430 N N . LYS A 1 184 ? 24.286 -7.203 -10.665 1.00 89.44 184 LYS A N 1
ATOM 1431 C CA . LYS A 1 184 ? 22.864 -7.330 -10.320 1.00 89.44 184 LYS A CA 1
ATOM 1432 C C . LYS A 1 184 ? 21.960 -6.307 -11.029 1.00 89.44 184 LYS A C 1
ATOM 1434 O O . LYS A 1 184 ? 20.781 -6.578 -11.231 1.00 89.44 184 LYS A O 1
ATOM 1439 N N . TYR A 1 185 ? 22.478 -5.122 -11.328 1.00 90.94 185 TYR A N 1
ATOM 1440 C CA . TYR A 1 185 ? 21.746 -4.023 -11.958 1.00 90.94 185 TYR A CA 1
ATOM 1441 C C . TYR A 1 185 ? 22.738 -3.087 -12.665 1.00 90.94 185 TYR A C 1
ATOM 1443 O O . TYR A 1 185 ? 23.863 -2.942 -12.182 1.00 90.94 185 TYR A O 1
ATOM 1451 N N . PRO A 1 186 ? 22.347 -2.437 -13.776 1.00 95.25 186 PRO A N 1
ATOM 1452 C CA . PRO A 1 186 ? 23.256 -1.594 -14.544 1.00 95.25 186 PRO A CA 1
ATOM 1453 C C . PRO A 1 186 ? 23.570 -0.301 -13.786 1.00 95.25 186 PRO A C 1
ATOM 1455 O O . PRO A 1 186 ? 22.671 0.370 -13.273 1.00 95.25 186 PRO A O 1
ATOM 1458 N N . LEU A 1 187 ? 24.852 0.066 -13.743 1.00 95.62 187 LEU A N 1
ATOM 1459 C CA . LEU A 1 187 ? 25.313 1.362 -13.225 1.00 95.62 187 LEU A CA 1
ATOM 1460 C C . LEU A 1 187 ? 25.522 2.396 -14.338 1.00 95.62 187 LEU A C 1
ATOM 1462 O O . LEU A 1 187 ? 25.557 3.598 -14.072 1.00 95.62 187 LEU A O 1
ATOM 1466 N N . THR A 1 188 ? 25.639 1.943 -15.586 1.00 97.12 188 THR A N 1
ATOM 1467 C CA . THR A 1 188 ? 25.735 2.806 -16.764 1.00 97.12 188 THR A CA 1
ATOM 1468 C C . THR A 1 188 ? 24.804 2.315 -17.877 1.00 97.12 188 THR A C 1
ATOM 1470 O O . THR A 1 188 ? 24.460 1.130 -17.921 1.00 97.12 188 THR A O 1
ATOM 1473 N N . PRO A 1 189 ? 24.382 3.196 -18.801 1.00 98.06 189 PRO A N 1
ATOM 1474 C CA . PRO A 1 189 ? 23.563 2.804 -19.949 1.00 98.06 189 PRO A CA 1
ATOM 1475 C C . PRO A 1 189 ? 24.195 1.723 -20.832 1.00 98.06 189 PRO A C 1
ATOM 1477 O O . PRO A 1 189 ? 23.490 0.891 -21.396 1.00 98.06 189 PRO A O 1
ATOM 1480 N N . GLU A 1 190 ? 25.519 1.720 -20.960 1.00 98.06 190 GLU A N 1
ATOM 1481 C CA . GLU A 1 190 ? 26.252 0.792 -21.823 1.00 98.06 190 GLU A CA 1
ATOM 1482 C C . GLU A 1 190 ? 26.132 -0.656 -21.335 1.00 98.06 190 GLU A C 1
ATOM 1484 O O . GLU A 1 190 ? 26.170 -1.579 -22.154 1.00 98.06 190 GLU A O 1
ATOM 1489 N N . ASP A 1 191 ? 25.917 -0.842 -20.031 1.00 97.94 191 ASP A N 1
ATOM 1490 C CA . ASP A 1 191 ? 25.743 -2.141 -19.385 1.00 97.94 191 ASP A CA 1
ATOM 1491 C C . ASP A 1 191 ? 24.322 -2.713 -19.535 1.00 97.94 191 ASP A C 1
ATOM 1493 O O . ASP A 1 191 ? 24.067 -3.860 -19.188 1.00 97.94 191 ASP A O 1
ATOM 1497 N N . VAL A 1 192 ? 23.373 -1.944 -20.077 1.00 98.50 192 VAL A N 1
ATOM 1498 C CA . VAL A 1 192 ? 21.997 -2.413 -20.284 1.00 98.50 192 VAL A CA 1
ATOM 1499 C C . VAL A 1 192 ? 21.927 -3.410 -21.445 1.00 98.50 192 VAL A C 1
ATOM 1501 O O . VAL A 1 192 ? 22.339 -3.109 -22.570 1.00 98.50 192 VAL A O 1
ATOM 1504 N N . GLU A 1 193 ? 21.313 -4.566 -21.191 1.00 98.31 193 GLU A N 1
ATOM 1505 C CA . GLU A 1 193 ? 20.908 -5.546 -22.199 1.00 98.31 193 GLU A CA 1
ATOM 1506 C C . GLU A 1 193 ? 19.432 -5.917 -22.003 1.00 98.31 193 GLU A C 1
ATOM 1508 O O . GLU A 1 193 ? 19.039 -6.413 -20.948 1.00 98.31 193 GLU A O 1
ATOM 1513 N N . VAL A 1 194 ? 18.593 -5.674 -23.012 1.00 98.38 194 VAL A N 1
ATOM 1514 C CA . VAL A 1 194 ? 17.175 -6.064 -22.969 1.00 98.38 194 VAL A CA 1
ATOM 1515 C C . VAL A 1 194 ? 17.026 -7.562 -23.195 1.00 98.38 194 VAL A C 1
ATOM 1517 O O . VAL A 1 194 ? 17.742 -8.157 -24.000 1.00 98.38 194 VAL A O 1
ATOM 1520 N N . LEU A 1 195 ? 16.088 -8.181 -22.485 1.00 98.00 195 LEU A N 1
ATOM 1521 C CA . LEU A 1 195 ? 15.812 -9.601 -22.657 1.00 98.00 195 LEU A CA 1
ATOM 1522 C C . LEU A 1 195 ? 15.044 -9.852 -23.981 1.00 98.00 195 LEU A C 1
ATOM 1524 O O . LEU A 1 195 ? 14.278 -8.986 -24.417 1.00 98.00 195 LEU A O 1
ATOM 1528 N N . PRO A 1 196 ? 15.206 -11.021 -24.634 1.00 97.19 196 PRO A N 1
ATOM 1529 C CA . PRO A 1 196 ? 14.586 -11.310 -25.936 1.00 97.19 196 PRO A CA 1
ATOM 1530 C C . PRO A 1 196 ? 13.049 -11.281 -25.912 1.00 97.19 196 PRO A C 1
ATOM 1532 O O . PRO A 1 196 ? 12.445 -11.616 -24.902 1.00 97.19 196 PRO A O 1
ATOM 1535 N N . GLY A 1 197 ? 12.385 -10.895 -27.004 1.00 96.25 197 GLY A N 1
ATOM 1536 C CA . GLY A 1 197 ? 10.912 -10.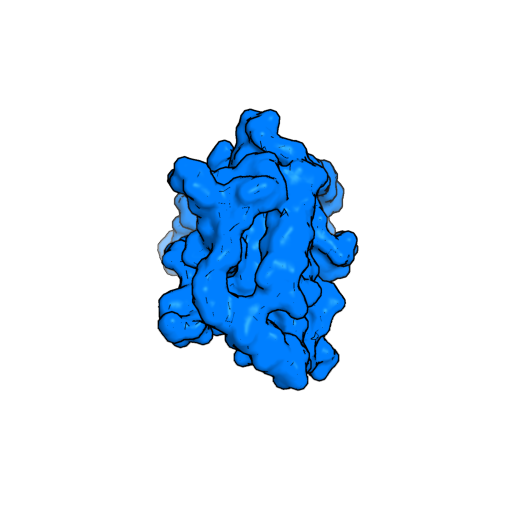935 -27.118 1.00 96.25 197 GLY A CA 1
ATOM 1537 C C . GLY A 1 197 ? 10.141 -9.868 -26.321 1.00 96.25 197 GLY A C 1
ATOM 1538 O O . GLY A 1 197 ? 8.962 -9.639 -26.582 1.00 96.25 197 GLY A O 1
ATOM 1539 N N . ARG A 1 198 ? 10.796 -9.140 -25.401 1.00 98.25 198 ARG A N 1
ATOM 1540 C CA . ARG A 1 198 ? 10.146 -8.103 -24.574 1.00 98.25 198 ARG A CA 1
ATOM 1541 C C . ARG A 1 198 ? 9.610 -6.954 -25.429 1.00 98.25 198 ARG A C 1
ATOM 1543 O O . ARG A 1 198 ? 8.489 -6.514 -25.204 1.00 98.25 198 ARG A O 1
ATOM 1550 N N . ALA A 1 199 ? 10.385 -6.505 -26.418 1.00 98.06 199 ALA A N 1
ATOM 1551 C CA . ALA A 1 199 ? 9.997 -5.417 -27.317 1.00 98.06 199 ALA A CA 1
ATOM 1552 C C . ALA A 1 199 ? 8.677 -5.721 -28.046 1.00 98.06 199 ALA A C 1
ATOM 1554 O O . ALA A 1 199 ? 7.715 -4.974 -27.908 1.00 98.06 199 ALA A O 1
ATOM 1555 N N . GLU A 1 200 ? 8.596 -6.865 -28.733 1.00 98.12 200 GLU A N 1
ATOM 1556 C CA . GLU A 1 200 ? 7.412 -7.274 -29.502 1.00 98.12 200 GLU A CA 1
ATOM 1557 C C . GLU A 1 200 ? 6.149 -7.347 -28.631 1.00 98.12 200 GLU A C 1
ATOM 1559 O O . GLU A 1 200 ? 5.112 -6.769 -28.970 1.00 98.12 200 GLU A O 1
ATOM 1564 N N . VAL A 1 201 ? 6.248 -8.002 -27.469 1.00 98.50 201 VAL A N 1
ATOM 1565 C CA . VAL A 1 201 ? 5.120 -8.143 -26.541 1.00 98.50 201 VAL A CA 1
ATOM 1566 C C . VAL A 1 201 ? 4.666 -6.779 -26.022 1.00 98.50 201 VAL A C 1
ATOM 1568 O O . VAL A 1 201 ? 3.468 -6.492 -26.027 1.00 98.50 201 VAL A O 1
ATOM 1571 N N . LEU A 1 202 ? 5.593 -5.914 -25.600 1.00 98.69 202 LEU A N 1
ATOM 1572 C CA . LEU A 1 202 ? 5.246 -4.589 -25.083 1.00 98.69 202 LEU A CA 1
ATOM 1573 C C . LEU A 1 202 ? 4.654 -3.678 -26.162 1.00 98.69 202 LEU A C 1
ATOM 1575 O O . LEU A 1 202 ? 3.685 -2.972 -25.879 1.00 98.69 202 LEU A O 1
ATOM 1579 N N . THR A 1 203 ? 5.168 -3.721 -27.395 1.00 98.50 203 THR A N 1
ATOM 1580 C CA . THR A 1 203 ? 4.591 -2.989 -28.530 1.00 98.50 203 THR A CA 1
ATOM 1581 C C . THR A 1 203 ? 3.147 -3.417 -28.783 1.00 98.50 203 THR A C 1
ATOM 1583 O O . THR A 1 203 ? 2.286 -2.557 -28.971 1.00 98.50 203 THR A O 1
ATOM 1586 N N . ARG A 1 204 ? 2.845 -4.722 -28.715 1.00 98.38 204 ARG A N 1
ATOM 1587 C CA . ARG A 1 204 ? 1.469 -5.227 -28.842 1.00 98.38 204 ARG A CA 1
ATOM 1588 C C . ARG A 1 204 ? 0.556 -4.673 -27.746 1.00 98.38 204 ARG A C 1
ATOM 1590 O O . ARG A 1 204 ? -0.494 -4.120 -28.057 1.00 98.38 204 ARG A O 1
ATOM 1597 N N . TYR A 1 205 ? 0.961 -4.756 -26.479 1.00 98.44 205 TYR A N 1
ATOM 1598 C CA . TYR A 1 205 ? 0.159 -4.223 -25.370 1.00 98.44 205 TYR A CA 1
ATOM 1599 C C . TYR A 1 205 ? -0.066 -2.707 -25.485 1.00 98.44 205 TYR A C 1
ATOM 1601 O O . TYR A 1 205 ? -1.176 -2.228 -25.239 1.00 98.44 205 TYR A O 1
ATOM 1609 N N . ALA A 1 206 ? 0.951 -1.949 -25.906 1.00 98.19 206 ALA A N 1
ATOM 1610 C CA . ALA A 1 206 ? 0.810 -0.520 -26.175 1.00 98.19 206 ALA A CA 1
ATOM 1611 C C . ALA A 1 206 ? -0.199 -0.247 -27.306 1.00 98.19 206 ALA A C 1
ATOM 1613 O O . ALA A 1 206 ? -1.072 0.606 -27.146 1.00 98.19 206 ALA A O 1
ATOM 1614 N N . ALA A 1 207 ? -0.141 -1.006 -28.408 1.00 98.00 207 ALA A N 1
ATOM 1615 C CA . ALA A 1 207 ? -1.093 -0.905 -29.519 1.00 98.00 207 ALA A CA 1
ATOM 1616 C C . ALA A 1 207 ? -2.530 -1.270 -29.107 1.00 98.00 207 ALA A C 1
ATOM 1618 O O . ALA A 1 207 ? -3.491 -0.699 -29.616 1.00 98.00 207 ALA A O 1
ATOM 1619 N N . GLU A 1 208 ? -2.689 -2.168 -28.135 1.00 97.81 208 GLU A N 1
ATOM 1620 C CA . GLU A 1 208 ? -3.983 -2.488 -27.531 1.00 97.81 208 GLU A CA 1
ATOM 1621 C C . GLU A 1 208 ? -4.489 -1.393 -26.576 1.00 97.81 208 GLU A C 1
ATOM 1623 O O . GLU A 1 208 ? -5.606 -1.497 -26.073 1.00 97.81 208 GLU A O 1
ATOM 1628 N N . GLY A 1 209 ? -3.708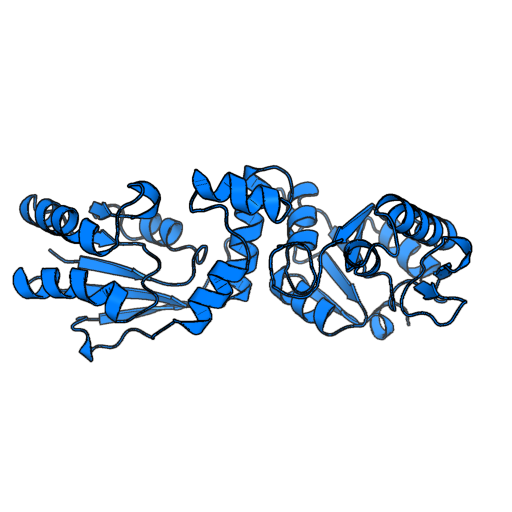 -0.345 -26.303 1.00 97.50 209 GLY A N 1
ATOM 1629 C CA . GLY A 1 209 ? -4.086 0.774 -25.438 1.00 97.50 209 GLY A CA 1
ATOM 1630 C C . GLY A 1 209 ? -3.707 0.594 -23.968 1.00 97.50 209 GLY A C 1
ATOM 1631 O O . GLY A 1 209 ? -4.256 1.286 -23.111 1.00 97.50 209 GLY A O 1
ATOM 1632 N N . TYR A 1 210 ? -2.807 -0.340 -23.640 1.00 98.62 210 TYR A N 1
ATOM 1633 C CA . TYR A 1 210 ? -2.213 -0.388 -22.304 1.00 98.62 210 TYR A CA 1
ATOM 1634 C C . TYR A 1 210 ? -1.176 0.710 -22.136 1.00 98.62 210 TYR A C 1
ATOM 1636 O O . TYR A 1 210 ? -0.259 0.860 -22.941 1.00 98.62 210 TYR A O 1
ATOM 1644 N N . ARG A 1 211 ? -1.269 1.431 -21.020 1.00 98.69 211 ARG A N 1
ATOM 1645 C CA . ARG A 1 211 ? -0.173 2.288 -20.575 1.00 98.69 211 ARG A CA 1
ATOM 1646 C C . ARG A 1 211 ? 0.960 1.425 -20.024 1.00 98.69 211 ARG A C 1
ATOM 1648 O O . ARG A 1 211 ? 0.716 0.576 -19.169 1.00 98.69 211 ARG A O 1
ATOM 1655 N N . LEU A 1 212 ? 2.188 1.659 -20.471 1.00 98.88 212 LEU A N 1
ATOM 1656 C CA . LEU A 1 212 ? 3.367 0.965 -19.956 1.00 98.88 212 LEU A CA 1
ATOM 1657 C C . LEU A 1 212 ? 4.016 1.802 -18.850 1.00 98.88 212 LEU A C 1
ATOM 1659 O O . LEU A 1 212 ? 4.375 2.959 -19.070 1.00 98.88 212 LEU A O 1
ATOM 1663 N N . LEU A 1 213 ? 4.135 1.232 -17.651 1.00 98.88 213 LEU A N 1
ATOM 1664 C CA . LEU A 1 213 ? 4.593 1.939 -16.456 1.00 98.88 213 LEU A CA 1
ATOM 1665 C C . LEU A 1 213 ? 5.651 1.115 -15.722 1.00 98.88 213 LEU A C 1
ATOM 1667 O O . LEU A 1 213 ? 5.392 0.002 -15.279 1.00 98.88 213 LEU A O 1
ATOM 1671 N N . GLY A 1 214 ? 6.845 1.669 -15.556 1.00 98.75 214 GLY A N 1
ATOM 1672 C CA . GLY A 1 214 ? 7.960 1.027 -14.873 1.00 98.75 214 GLY A CA 1
ATOM 1673 C C . GLY A 1 214 ? 7.905 1.213 -13.361 1.00 98.75 214 GLY A C 1
ATOM 1674 O O . GLY A 1 214 ? 7.778 2.341 -12.885 1.00 98.75 214 GLY A O 1
ATOM 1675 N N . VAL A 1 215 ? 8.062 0.129 -12.598 1.00 98.69 215 VAL A N 1
ATOM 1676 C CA . VAL A 1 215 ? 8.168 0.143 -11.131 1.00 98.69 215 VAL A CA 1
ATOM 1677 C C . VAL A 1 215 ? 9.401 -0.631 -10.671 1.00 98.69 215 VAL A C 1
ATOM 1679 O O . VAL A 1 215 ? 9.454 -1.853 -10.766 1.00 98.69 215 VAL A O 1
ATOM 1682 N N . SER A 1 216 ? 10.409 0.059 -10.128 1.00 98.31 216 SER A N 1
ATOM 1683 C CA . SER A 1 216 ? 11.708 -0.566 -9.814 1.00 98.31 216 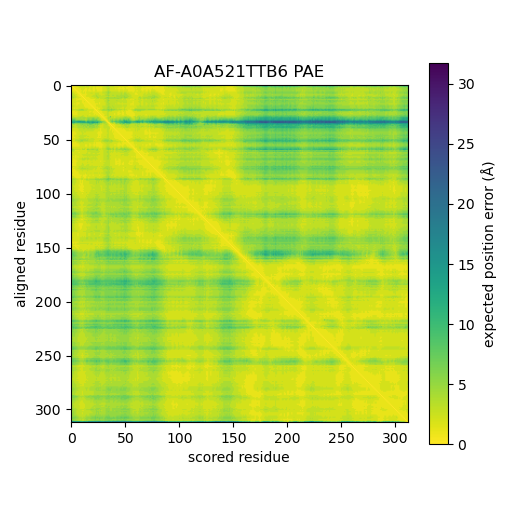SER A CA 1
ATOM 1684 C C . SER A 1 216 ? 12.285 -0.171 -8.445 1.00 98.31 216 SER A C 1
ATOM 1686 O O . SER A 1 216 ? 11.999 0.897 -7.901 1.00 98.31 216 SER A O 1
ATOM 1688 N N . ASN A 1 217 ? 13.120 -1.045 -7.872 1.00 97.25 217 ASN A N 1
ATOM 1689 C CA . ASN A 1 217 ? 13.882 -0.806 -6.643 1.00 97.25 217 ASN A CA 1
ATOM 1690 C C . ASN A 1 217 ? 15.357 -0.530 -6.989 1.00 97.25 217 ASN A C 1
ATOM 1692 O O . ASN A 1 217 ? 16.072 -1.453 -7.358 1.00 97.25 217 ASN A O 1
ATOM 1696 N N . GLN A 1 218 ? 15.852 0.693 -6.785 1.00 94.88 218 GLN A N 1
ATOM 1697 C CA . GLN A 1 218 ? 17.211 1.096 -7.178 1.00 94.88 218 GLN A CA 1
ATOM 1698 C C . GLN A 1 218 ? 18.109 1.326 -5.957 1.00 94.88 218 GLN A C 1
ATOM 1700 O O . GLN A 1 218 ? 18.433 2.451 -5.584 1.00 94.88 218 GLN A O 1
ATOM 1705 N N . SER A 1 219 ? 18.532 0.230 -5.320 1.00 90.94 219 SER A N 1
ATOM 1706 C CA . SER A 1 219 ? 19.411 0.274 -4.138 1.00 90.94 219 SER A CA 1
ATOM 1707 C C . SER A 1 219 ? 20.817 0.814 -4.417 1.00 90.94 219 SER A C 1
ATOM 1709 O O . SER A 1 219 ? 21.507 1.189 -3.478 1.00 90.94 219 SER A O 1
ATOM 1711 N N . ALA A 1 220 ? 21.260 0.857 -5.675 1.00 92.69 220 ALA A N 1
ATOM 1712 C CA . ALA A 1 220 ? 22.517 1.511 -6.045 1.00 92.69 220 ALA A CA 1
ATOM 1713 C C . ALA A 1 220 ? 22.522 3.001 -5.662 1.00 92.69 220 ALA A C 1
ATOM 1715 O O . ALA A 1 220 ? 23.566 3.547 -5.312 1.00 92.69 220 ALA A O 1
ATOM 1716 N N . VAL A 1 221 ? 21.338 3.626 -5.682 1.00 95.56 221 VAL A N 1
ATOM 1717 C CA . VAL A 1 221 ? 21.172 5.039 -5.345 1.00 95.56 221 VAL A CA 1
ATOM 1718 C C . VAL A 1 221 ? 21.365 5.281 -3.855 1.00 95.56 221 VAL A C 1
ATOM 1720 O O . VAL A 1 221 ? 22.172 6.129 -3.486 1.00 95.56 221 VAL A O 1
ATOM 1723 N N . SER A 1 222 ? 20.725 4.492 -2.983 1.00 92.25 222 SER A N 1
ATOM 1724 C CA . SER A 1 222 ? 20.937 4.635 -1.533 1.00 92.25 222 SER A CA 1
ATOM 1725 C C . SER A 1 222 ? 22.378 4.340 -1.113 1.00 92.25 222 SER A C 1
ATOM 1727 O O . SER A 1 222 ? 22.868 4.930 -0.156 1.00 92.25 222 SER A O 1
ATOM 1729 N N . LYS A 1 223 ? 23.073 3.468 -1.853 1.00 92.75 223 LYS A N 1
ATOM 1730 C CA . LYS A 1 223 ? 24.487 3.135 -1.631 1.00 92.75 223 LYS A CA 1
ATOM 1731 C C . LYS A 1 223 ? 25.465 4.196 -2.149 1.00 92.75 223 LYS A C 1
ATOM 1733 O O . LYS A 1 223 ? 26.662 4.057 -1.918 1.00 92.75 223 LYS A O 1
ATOM 1738 N N . GLY A 1 224 ? 24.994 5.210 -2.877 1.00 93.50 224 GLY A N 1
ATOM 1739 C CA . GLY A 1 224 ? 25.838 6.247 -3.478 1.00 93.50 224 GLY A CA 1
ATOM 1740 C C . GLY A 1 224 ? 26.670 5.781 -4.678 1.00 93.50 224 GLY A C 1
ATOM 1741 O O . GLY A 1 224 ? 27.467 6.553 -5.199 1.00 93.50 224 GLY A O 1
ATOM 1742 N N . THR A 1 225 ? 26.483 4.543 -5.147 1.00 94.19 225 THR A N 1
ATOM 1743 C CA . THR A 1 225 ? 27.202 3.993 -6.310 1.00 94.19 225 THR A CA 1
ATOM 1744 C C . THR A 1 225 ? 26.530 4.344 -7.639 1.00 94.19 225 THR A C 1
ATOM 1746 O O . THR A 1 225 ? 27.065 4.033 -8.696 1.00 94.19 225 THR A O 1
ATOM 1749 N N . LEU A 1 226 ? 25.342 4.956 -7.597 1.00 95.25 226 LEU A N 1
ATOM 1750 C CA . LEU A 1 226 ? 24.588 5.431 -8.755 1.00 95.25 226 LEU A CA 1
ATOM 1751 C C . LEU A 1 226 ? 23.816 6.695 -8.367 1.00 95.25 226 LEU A C 1
ATOM 1753 O O . LEU A 1 226 ? 23.181 6.725 -7.319 1.00 95.25 226 LEU A O 1
ATOM 1757 N N . SER A 1 227 ? 23.825 7.738 -9.194 1.00 97.12 227 SER A N 1
ATOM 1758 C CA . SER A 1 227 ? 22.937 8.887 -8.976 1.00 97.12 227 SER A CA 1
ATOM 1759 C C . SER A 1 227 ? 21.514 8.576 -9.455 1.00 97.12 227 SER A C 1
ATOM 1761 O O . SER A 1 227 ? 21.312 7.711 -10.309 1.00 97.12 227 SER A O 1
ATOM 1763 N N . GLU A 1 228 ? 20.504 9.303 -8.965 1.00 96.94 228 GLU A N 1
ATOM 1764 C CA . GLU A 1 228 ? 19.142 9.179 -9.512 1.00 96.94 228 GLU A CA 1
ATOM 1765 C C . GLU A 1 228 ? 19.096 9.464 -11.019 1.00 96.94 228 GLU A C 1
ATOM 1767 O O . GLU A 1 228 ? 18.393 8.778 -11.759 1.00 96.94 228 GLU A O 1
ATOM 1772 N N . GLU A 1 229 ? 19.870 10.444 -11.486 1.00 97.69 229 GLU A N 1
ATOM 1773 C CA . GLU A 1 229 ? 20.016 10.741 -12.911 1.00 97.69 229 GLU A CA 1
ATOM 1774 C C . GLU A 1 229 ? 20.664 9.574 -13.670 1.00 97.69 229 GLU A C 1
ATOM 1776 O O . GLU A 1 229 ? 20.186 9.193 -14.737 1.00 97.69 229 GLU A O 1
ATOM 1781 N N . GLY A 1 230 ? 21.696 8.944 -13.101 1.00 97.81 230 GLY A N 1
ATOM 1782 C CA . GLY A 1 230 ? 22.319 7.747 -13.665 1.00 97.81 230 GLY A CA 1
ATOM 1783 C C . GLY A 1 230 ? 21.328 6.589 -13.803 1.00 97.81 230 GLY A C 1
ATOM 1784 O O . GLY A 1 230 ? 21.245 5.970 -14.865 1.00 97.81 230 GLY A O 1
ATOM 1785 N N . ALA A 1 231 ? 20.499 6.355 -12.780 1.00 97.81 231 ALA A N 1
ATOM 1786 C CA . ALA A 1 231 ? 19.420 5.371 -12.847 1.00 97.81 231 ALA A CA 1
ATOM 1787 C C . ALA A 1 231 ? 18.413 5.713 -13.961 1.00 97.81 231 ALA A C 1
ATOM 1789 O O . ALA A 1 231 ? 18.062 4.847 -14.765 1.00 97.81 231 ALA A O 1
ATOM 1790 N N . ARG A 1 232 ? 18.004 6.988 -14.075 1.00 98.38 232 ARG A N 1
ATOM 1791 C CA . ARG A 1 232 ? 17.123 7.472 -15.156 1.00 98.38 232 ARG A CA 1
ATOM 1792 C C . ARG A 1 232 ? 17.726 7.267 -16.541 1.00 98.38 232 ARG A C 1
ATOM 1794 O O . ARG A 1 232 ? 17.006 6.830 -17.433 1.00 98.38 232 ARG A O 1
ATOM 1801 N N . ARG A 1 233 ? 19.029 7.496 -16.722 1.00 98.44 233 ARG A N 1
ATOM 1802 C CA . ARG A 1 233 ? 19.726 7.212 -17.989 1.00 98.44 233 ARG A CA 1
ATOM 1803 C C . ARG A 1 233 ? 19.697 5.722 -18.336 1.00 98.44 233 ARG A C 1
ATOM 1805 O O . ARG A 1 233 ? 19.466 5.377 -19.491 1.00 98.44 233 ARG A O 1
ATOM 1812 N N . CYS A 1 234 ? 19.863 4.837 -17.353 1.00 98.38 234 CYS A N 1
AT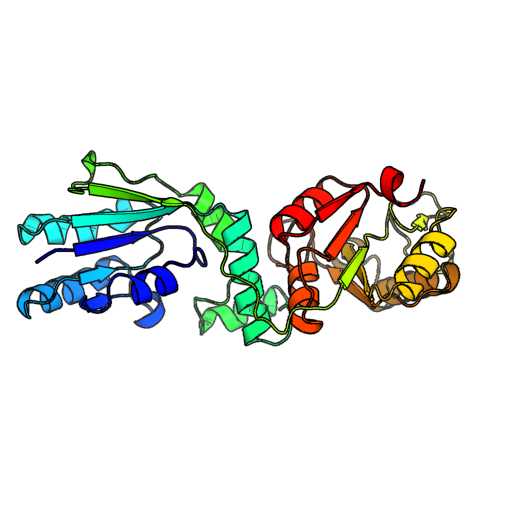OM 1813 C CA . CYS A 1 234 ? 19.751 3.392 -17.576 1.00 98.38 234 CYS A CA 1
ATOM 1814 C C . CYS A 1 234 ? 18.319 2.985 -17.963 1.00 98.38 234 CYS A C 1
ATOM 1816 O O . CYS A 1 234 ? 18.130 2.161 -18.858 1.00 98.38 234 CYS A O 1
ATOM 1818 N N . PHE A 1 235 ? 17.298 3.564 -17.321 1.00 98.56 235 PHE A N 1
ATOM 1819 C CA . PHE A 1 235 ? 15.899 3.353 -17.707 1.00 98.56 235 PHE A CA 1
ATOM 1820 C C . PHE A 1 235 ? 15.614 3.846 -19.128 1.00 98.56 235 PHE A C 1
ATOM 1822 O O . PHE A 1 235 ? 15.086 3.083 -19.929 1.00 98.56 235 PHE A O 1
ATOM 1829 N N . ALA A 1 236 ? 16.045 5.063 -19.470 1.00 98.50 236 ALA A N 1
ATOM 1830 C CA . ALA A 1 236 ? 15.886 5.624 -20.810 1.00 98.50 236 ALA A CA 1
ATOM 1831 C C . ALA A 1 236 ? 16.537 4.737 -21.879 1.00 98.50 236 ALA A C 1
ATOM 1833 O O . ALA A 1 236 ? 15.906 4.425 -22.884 1.00 98.50 236 ALA A O 1
ATOM 1834 N N . ARG A 1 237 ? 17.755 4.242 -21.622 1.00 98.62 237 ARG A N 1
ATOM 1835 C CA . ARG A 1 237 ? 18.432 3.305 -22.526 1.00 98.62 237 ARG A CA 1
ATOM 1836 C C . ARG A 1 237 ? 17.686 1.982 -22.679 1.00 98.62 237 ARG A C 1
ATOM 1838 O O . ARG A 1 237 ? 17.662 1.412 -23.762 1.00 98.62 237 ARG A O 1
ATOM 1845 N N . THR A 1 238 ? 17.068 1.494 -21.607 1.00 98.69 238 THR A N 1
ATOM 1846 C CA . THR A 1 238 ? 16.240 0.281 -21.672 1.00 98.69 238 THR A CA 1
ATOM 1847 C C . THR A 1 238 ? 15.021 0.515 -22.568 1.00 98.69 238 THR A C 1
ATOM 1849 O O . THR A 1 238 ? 14.760 -0.293 -23.450 1.00 98.69 238 THR A O 1
ATOM 1852 N N . ASN A 1 239 ? 14.315 1.635 -22.389 1.00 98.50 239 ASN A N 1
ATOM 1853 C CA . ASN A 1 239 ? 13.147 1.994 -23.200 1.00 98.50 239 ASN A CA 1
ATOM 1854 C C . ASN A 1 239 ? 13.511 2.163 -24.683 1.00 98.50 239 ASN A C 1
ATOM 1856 O O . ASN A 1 239 ? 12.811 1.646 -25.548 1.00 98.50 239 ASN A O 1
ATOM 1860 N N . GLU A 1 240 ? 14.635 2.828 -24.970 1.00 98.50 240 GLU A N 1
ATOM 1861 C CA . GLU A 1 240 ? 15.171 2.991 -26.327 1.00 98.50 240 GLU A CA 1
ATOM 1862 C C . GLU A 1 240 ? 15.410 1.632 -27.000 1.00 98.50 240 GLU A C 1
ATOM 1864 O O . GLU A 1 240 ? 14.951 1.406 -28.116 1.00 98.50 240 GLU A O 1
ATOM 1869 N N . LEU A 1 241 ? 16.074 0.704 -26.303 1.00 98.50 241 LEU A N 1
ATOM 1870 C CA . LEU A 1 241 ? 16.349 -0.643 -26.810 1.00 98.50 241 LEU A CA 1
ATOM 1871 C C . LEU A 1 241 ? 15.082 -1.492 -26.989 1.00 98.50 241 LEU A C 1
ATOM 1873 O O . LEU A 1 241 ? 15.057 -2.366 -27.851 1.00 98.50 241 LEU A O 1
ATOM 1877 N N . LEU A 1 242 ? 14.044 -1.256 -26.182 1.00 98.50 242 LEU A N 1
ATOM 1878 C CA . LEU A 1 242 ? 12.745 -1.917 -26.327 1.00 98.50 242 LEU A CA 1
ATOM 1879 C C . LEU A 1 242 ? 11.873 -1.286 -27.424 1.00 98.50 242 LEU A C 1
ATOM 1881 O O . LEU A 1 242 ? 10.892 -1.901 -27.830 1.00 98.50 242 LEU A O 1
ATOM 1885 N N . GLY A 1 243 ? 12.190 -0.071 -27.883 1.00 98.06 243 GLY A N 1
ATOM 1886 C CA . GLY A 1 243 ? 11.389 0.653 -28.873 1.00 98.06 243 GLY A CA 1
ATOM 1887 C C . GLY A 1 243 ? 10.001 1.074 -28.375 1.00 98.06 243 GLY A C 1
ATOM 1888 O O . GLY A 1 243 ? 9.099 1.276 -29.185 1.00 98.06 243 GLY A O 1
ATOM 1889 N N . VAL A 1 244 ? 9.806 1.194 -27.057 1.00 97.00 244 VAL A N 1
ATOM 1890 C CA . VAL A 1 244 ? 8.528 1.588 -26.438 1.00 97.00 244 VAL A CA 1
ATOM 1891 C C . VAL A 1 244 ? 8.736 2.659 -25.372 1.00 97.00 244 VAL A C 1
ATOM 1893 O O . VAL A 1 244 ? 9.752 2.675 -24.677 1.00 97.00 244 VAL A O 1
ATOM 1896 N N . ASP A 1 245 ? 7.751 3.542 -25.215 1.00 95.75 245 ASP A N 1
ATOM 1897 C CA . ASP A 1 245 ? 7.750 4.527 -24.136 1.00 95.75 245 ASP A CA 1
ATOM 1898 C C . ASP A 1 245 ? 7.178 3.913 -22.850 1.00 95.75 245 ASP A C 1
ATOM 1900 O O . ASP A 1 245 ? 6.051 3.413 -22.826 1.00 95.75 245 ASP A O 1
ATOM 1904 N N . ILE A 1 246 ? 7.976 3.936 -21.783 1.00 98.62 246 ILE A N 1
ATOM 1905 C CA . ILE A 1 246 ? 7.614 3.428 -20.458 1.00 98.62 246 ILE A CA 1
ATOM 1906 C C . ILE A 1 246 ? 7.909 4.529 -19.446 1.00 98.62 246 ILE A C 1
ATOM 1908 O O . ILE A 1 246 ? 9.071 4.865 -19.198 1.00 98.62 246 ILE A O 1
ATOM 1912 N N . GLU A 1 247 ? 6.876 5.062 -18.798 1.00 98.44 247 GLU A N 1
ATOM 1913 C CA . GLU A 1 247 ? 7.095 6.009 -17.708 1.00 98.44 247 GLU A CA 1
ATOM 1914 C C . GLU A 1 247 ? 7.569 5.266 -16.461 1.00 98.44 247 GLU A C 1
ATOM 1916 O O . GLU A 1 247 ? 6.867 4.398 -15.947 1.00 98.44 247 GLU A O 1
ATOM 1921 N N . VAL A 1 248 ? 8.733 5.640 -15.926 1.00 98.50 248 VAL A N 1
ATOM 1922 C CA . VAL A 1 248 ? 9.341 4.928 -14.797 1.00 98.50 248 VAL A CA 1
ATOM 1923 C C . VAL A 1 248 ? 9.221 5.706 -13.493 1.00 98.50 248 VAL A C 1
ATOM 1925 O O . VAL A 1 248 ? 9.712 6.831 -13.365 1.00 98.50 248 VAL A O 1
ATOM 1928 N N . ALA A 1 249 ? 8.665 5.046 -12.480 1.00 98.19 249 ALA A N 1
ATOM 1929 C CA . ALA A 1 249 ? 8.798 5.430 -11.085 1.00 98.19 249 ALA A CA 1
ATOM 1930 C C . ALA A 1 249 ? 9.646 4.380 -10.355 1.00 98.19 249 ALA A C 1
ATOM 1932 O O . ALA A 1 249 ? 9.439 3.175 -10.481 1.00 98.19 249 ALA A O 1
ATOM 1933 N N . PHE A 1 250 ? 10.624 4.821 -9.571 1.00 98.12 250 PHE A N 1
ATOM 1934 C CA . PHE A 1 250 ? 11.520 3.913 -8.864 1.00 98.12 250 PHE A CA 1
ATOM 1935 C C . PHE A 1 250 ? 11.762 4.376 -7.437 1.00 98.12 250 PHE A C 1
ATOM 1937 O O . PHE A 1 250 ? 11.565 5.542 -7.096 1.00 98.12 250 PHE A O 1
ATOM 1944 N N . CYS A 1 251 ? 12.183 3.444 -6.589 1.00 98.06 251 CYS A N 1
ATOM 1945 C CA . CYS A 1 251 ? 12.526 3.746 -5.214 1.00 98.06 251 CYS A CA 1
ATOM 1946 C C . CYS A 1 251 ? 14.050 3.812 -5.034 1.00 98.06 251 CYS A C 1
ATOM 1948 O O . CYS A 1 251 ? 14.707 2.780 -5.199 1.00 98.06 251 CYS A O 1
ATOM 1950 N N . PRO A 1 252 ? 14.609 4.976 -4.655 1.00 96.81 252 PRO A N 1
ATOM 1951 C CA . PRO A 1 252 ? 16.045 5.148 -4.434 1.00 96.81 252 PRO A CA 1
ATOM 1952 C C . PRO A 1 252 ? 16.487 4.785 -3.007 1.00 96.81 252 PRO A C 1
ATOM 1954 O O . PRO A 1 252 ? 17.656 4.925 -2.679 1.00 96.81 252 PRO A O 1
ATOM 1957 N N . HIS A 1 253 ? 15.562 4.375 -2.132 1.00 95.88 253 HIS A N 1
ATOM 1958 C CA . HIS A 1 253 ? 15.818 4.219 -0.699 1.00 95.88 253 HIS A CA 1
ATOM 1959 C C . HIS A 1 253 ? 16.344 2.830 -0.313 1.00 95.88 253 HIS A C 1
ATOM 1961 O O . HIS A 1 253 ? 16.062 1.814 -0.967 1.00 95.88 253 HIS A O 1
ATOM 1967 N N . ASP A 1 254 ? 17.034 2.797 0.829 1.00 93.62 254 ASP A N 1
ATOM 1968 C CA . ASP A 1 254 ? 17.570 1.584 1.443 1.00 93.62 254 ASP A CA 1
ATOM 1969 C C . ASP A 1 254 ? 16.464 0.560 1.787 1.00 93.62 254 ASP A C 1
ATOM 1971 O O . ASP A 1 254 ? 15.325 0.951 2.075 1.00 93.62 254 ASP A O 1
ATOM 1975 N N . PRO A 1 255 ? 16.744 -0.761 1.765 1.00 92.25 255 PRO A N 1
ATOM 1976 C CA . PRO A 1 255 ? 15.760 -1.776 2.128 1.00 92.25 255 PRO A CA 1
ATOM 1977 C C . PRO A 1 255 ? 15.421 -1.774 3.619 1.00 92.25 255 PRO A C 1
ATOM 1979 O O . PRO A 1 255 ? 14.310 -2.162 3.988 1.00 92.25 255 PRO A O 1
ATOM 1982 N N . ALA A 1 256 ? 16.370 -1.373 4.467 1.00 91.50 256 ALA A N 1
ATOM 1983 C CA . ALA A 1 256 ? 16.226 -1.389 5.911 1.00 91.50 256 ALA A CA 1
ATOM 1984 C C . ALA A 1 256 ? 16.899 -0.156 6.547 1.00 91.50 256 ALA A C 1
ATOM 1986 O O . ALA A 1 256 ? 18.006 0.195 6.151 1.00 91.50 256 ALA A O 1
ATOM 1987 N N . PRO A 1 257 ? 16.268 0.474 7.556 1.00 92.88 257 PRO A N 1
ATOM 1988 C CA . PRO A 1 257 ? 14.919 0.200 8.060 1.00 92.88 257 PRO A CA 1
ATOM 1989 C C . PRO A 1 257 ? 13.813 0.631 7.075 1.00 92.88 257 PRO A C 1
ATOM 1991 O O . PRO A 1 257 ? 13.984 1.557 6.282 1.00 92.88 257 PRO A O 1
ATOM 1994 N N . ILE A 1 258 ? 12.642 -0.018 7.151 1.00 93.25 258 ILE A N 1
ATOM 1995 C CA . ILE A 1 258 ? 11.488 0.306 6.293 1.00 93.25 258 ILE A CA 1
ATOM 1996 C C . ILE A 1 258 ? 10.964 1.707 6.635 1.00 93.25 258 ILE A C 1
ATOM 1998 O O . ILE A 1 258 ? 10.359 1.917 7.687 1.00 93.25 258 ILE A O 1
ATOM 2002 N N . SER A 1 259 ? 11.157 2.651 5.715 1.00 94.38 259 SER A N 1
ATOM 2003 C CA . SER A 1 259 ? 10.850 4.072 5.928 1.00 94.38 259 SER A CA 1
ATOM 2004 C C . SER A 1 259 ? 10.022 4.723 4.814 1.00 94.38 259 SER A C 1
ATOM 2006 O O . SER A 1 259 ? 9.446 5.786 5.033 1.00 94.38 259 SER A O 1
ATOM 2008 N N . CYS A 1 260 ? 9.910 4.091 3.642 1.00 97.12 260 CYS A N 1
ATOM 2009 C CA . CYS A 1 260 ? 9.233 4.648 2.470 1.00 97.12 260 CYS A CA 1
ATOM 2010 C C . CYS A 1 260 ? 8.082 3.762 1.980 1.00 97.12 260 CYS A C 1
ATOM 2012 O O . CYS A 1 260 ? 8.094 2.544 2.148 1.00 97.12 260 CYS A O 1
ATOM 2014 N N . TRP A 1 261 ? 7.115 4.377 1.297 1.00 98.12 261 TRP A N 1
ATOM 2015 C CA . TRP A 1 261 ? 6.035 3.665 0.608 1.00 98.12 261 TRP A CA 1
ATOM 2016 C C . TRP A 1 261 ? 6.412 3.187 -0.801 1.00 98.12 261 TRP A C 1
ATOM 2018 O O . TRP A 1 261 ? 5.683 2.382 -1.373 1.00 98.12 261 TRP A O 1
ATOM 2028 N N . CYS A 1 262 ? 7.527 3.664 -1.371 1.00 98.00 262 CYS A N 1
ATOM 2029 C CA . CYS A 1 262 ? 7.901 3.344 -2.752 1.00 98.00 262 CYS A CA 1
ATOM 2030 C C . CYS A 1 262 ? 8.550 1.972 -2.933 1.00 98.00 262 CYS A C 1
ATOM 2032 O O . CYS A 1 262 ? 8.421 1.380 -3.998 1.00 98.00 262 CYS A O 1
ATOM 2034 N N . ARG A 1 263 ? 9.290 1.467 -1.941 1.00 97.69 263 ARG A N 1
ATOM 2035 C CA . ARG A 1 263 ? 10.130 0.287 -2.161 1.00 97.69 263 ARG A CA 1
ATOM 2036 C C . ARG A 1 263 ? 9.266 -0.961 -2.206 1.00 97.69 263 ARG A C 1
ATOM 2038 O O . ARG A 1 263 ? 8.668 -1.309 -1.187 1.00 97.69 263 ARG A O 1
ATOM 2045 N N . LYS A 1 264 ? 9.257 -1.686 -3.327 1.00 97.62 264 LYS A N 1
ATOM 2046 C CA . LYS A 1 264 ? 8.594 -2.996 -3.414 1.00 97.62 264 LYS A CA 1
ATOM 2047 C C . LYS A 1 264 ? 9.163 -3.900 -2.308 1.00 97.62 264 LYS A C 1
ATOM 2049 O O . LYS A 1 264 ? 10.389 -3.954 -2.167 1.00 97.62 264 LYS A O 1
ATOM 2054 N N . PRO A 1 265 ? 8.322 -4.565 -1.495 1.00 97.56 265 PRO A N 1
ATOM 2055 C CA . PRO A 1 265 ? 6.914 -4.873 -1.759 1.00 97.56 265 PRO A CA 1
ATOM 2056 C C . PRO A 1 265 ? 5.875 -3.862 -1.220 1.00 97.56 265 PRO A C 1
ATOM 2058 O O . PRO A 1 265 ? 4.720 -4.234 -1.042 1.00 97.56 265 PRO A O 1
ATOM 2061 N N . MET A 1 266 ? 6.224 -2.619 -0.871 1.00 98.12 266 MET A N 1
ATOM 2062 C CA . MET A 1 266 ? 5.225 -1.585 -0.540 1.00 98.12 266 MET A CA 1
ATOM 2063 C C . MET A 1 266 ? 4.472 -1.138 -1.800 1.00 98.12 266 MET A C 1
ATOM 2065 O O . MET A 1 266 ? 5.115 -0.939 -2.826 1.00 98.12 266 MET A O 1
ATOM 2069 N N . PRO A 1 267 ? 3.147 -0.913 -1.744 1.00 98.12 267 PRO A N 1
ATOM 2070 C CA . PRO A 1 267 ? 2.330 -0.707 -2.943 1.00 98.12 267 PRO A CA 1
ATOM 2071 C C . PRO A 1 267 ? 2.497 0.673 -3.590 1.00 98.12 267 PRO A C 1
ATOM 2073 O O . PRO A 1 267 ? 1.813 0.978 -4.565 1.00 98.12 267 PRO A O 1
ATOM 2076 N N . GLY A 1 268 ? 3.345 1.548 -3.043 1.00 98.50 268 GLY A N 1
ATOM 2077 C CA . GLY A 1 268 ? 3.186 2.973 -3.277 1.00 98.50 268 GLY A CA 1
ATOM 2078 C C . GLY A 1 268 ? 3.420 3.417 -4.709 1.00 98.50 268 GLY A C 1
ATOM 2079 O O . GLY A 1 268 ? 2.654 4.246 -5.186 1.00 98.50 268 GLY A O 1
ATOM 2080 N N . LEU A 1 269 ? 4.400 2.845 -5.416 1.00 98.69 269 LEU A N 1
ATOM 2081 C CA . LEU A 1 269 ? 4.625 3.173 -6.832 1.00 98.69 269 LEU A CA 1
ATOM 2082 C C . LEU A 1 269 ? 3.397 2.830 -7.691 1.00 98.69 269 LEU A C 1
ATOM 2084 O O . LEU A 1 269 ? 2.979 3.633 -8.518 1.00 98.69 269 LEU A O 1
ATOM 2088 N N . GLY A 1 270 ? 2.775 1.675 -7.442 1.00 98.56 270 GLY A N 1
ATOM 2089 C CA . GLY A 1 270 ? 1.588 1.228 -8.171 1.00 98.56 270 GLY A CA 1
ATOM 2090 C C . GLY A 1 270 ? 0.368 2.079 -7.844 1.00 98.56 270 GLY A C 1
ATOM 2091 O O . GLY A 1 270 ? -0.318 2.538 -8.749 1.00 98.56 270 GLY A O 1
ATOM 2092 N N . VAL A 1 271 ? 0.137 2.368 -6.560 1.00 98.50 271 VAL A N 1
ATOM 2093 C CA . VAL A 1 271 ? -0.963 3.245 -6.122 1.00 98.50 271 VAL A CA 1
ATOM 2094 C C . VAL A 1 271 ? -0.813 4.653 -6.697 1.00 98.50 271 VAL A C 1
ATOM 2096 O O . VAL A 1 271 ? -1.797 5.234 -7.145 1.00 98.50 271 VAL A O 1
ATOM 2099 N N . ALA A 1 272 ? 0.408 5.190 -6.747 1.00 98.62 272 ALA A N 1
ATOM 2100 C CA . ALA A 1 272 ? 0.665 6.495 -7.347 1.00 98.62 272 ALA A CA 1
ATOM 2101 C C . ALA A 1 272 ? 0.261 6.534 -8.825 1.00 98.62 272 ALA A C 1
ATOM 2103 O O . ALA A 1 272 ? -0.398 7.477 -9.257 1.00 98.62 272 ALA A O 1
ATOM 2104 N N . PHE A 1 273 ? 0.595 5.489 -9.583 1.00 98.69 273 PHE A N 1
ATOM 2105 C CA . PHE A 1 273 ? 0.175 5.369 -10.974 1.00 98.69 273 PHE A CA 1
ATOM 2106 C C . PHE A 1 273 ? -1.330 5.162 -11.139 1.00 98.69 273 PHE A C 1
ATOM 2108 O O . PHE A 1 273 ? -1.928 5.809 -11.999 1.00 98.69 273 PHE A O 1
ATOM 2115 N N . ILE A 1 274 ? -1.948 4.322 -10.302 1.00 98.31 274 ILE A N 1
ATOM 2116 C CA . ILE A 1 274 ? -3.402 4.100 -10.297 1.00 98.31 274 ILE A CA 1
ATOM 2117 C C . ILE A 1 274 ? -4.143 5.427 -10.129 1.00 98.31 274 ILE A C 1
ATOM 2119 O O . ILE A 1 274 ? -5.057 5.726 -1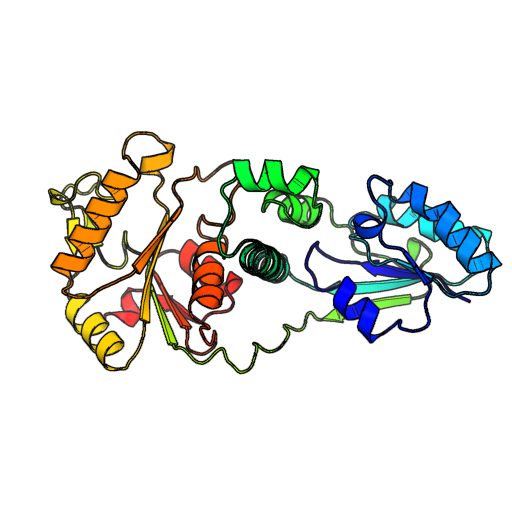0.894 1.00 98.31 274 ILE A O 1
ATOM 2123 N N . GLU A 1 275 ? -3.713 6.250 -9.176 1.00 97.88 275 GLU A N 1
ATOM 2124 C CA . GLU A 1 275 ? -4.336 7.541 -8.893 1.00 97.88 275 GLU A CA 1
ATOM 2125 C C . GLU A 1 275 ? -4.056 8.595 -9.972 1.00 97.88 275 GLU A C 1
ATOM 2127 O O . GLU A 1 275 ? -4.971 9.342 -10.336 1.00 97.88 275 GLU A O 1
ATOM 2132 N N . LYS A 1 276 ? -2.822 8.636 -10.502 1.00 98.12 276 LYS A N 1
ATOM 2133 C CA . LYS A 1 276 ? -2.397 9.570 -11.559 1.00 98.12 276 LYS A CA 1
ATOM 2134 C C . LYS A 1 276 ? -3.161 9.342 -12.860 1.00 98.12 276 LYS A C 1
ATOM 2136 O O . LYS A 1 276 ? -3.584 10.304 -13.492 1.00 98.12 276 LYS A O 1
ATOM 2141 N N . TYR A 1 277 ? -3.324 8.081 -13.253 1.00 98.19 277 TYR A N 1
ATOM 2142 C CA . TYR A 1 277 ? -3.869 7.709 -14.558 1.00 98.19 277 TYR A CA 1
ATOM 2143 C C . TYR A 1 277 ? -5.293 7.174 -14.520 1.00 98.19 277 TYR A C 1
ATOM 2145 O O . TYR A 1 277 ? -5.794 6.769 -15.564 1.00 98.19 277 TYR A O 1
ATOM 2153 N N . LYS A 1 278 ? -5.943 7.176 -13.349 1.00 97.88 278 LYS A N 1
ATOM 2154 C CA . LYS A 1 278 ? -7.297 6.630 -13.177 1.00 97.88 278 LYS A CA 1
ATOM 2155 C C . LYS A 1 278 ? -7.365 5.195 -13.703 1.00 97.88 278 LYS A C 1
ATOM 2157 O O . LYS A 1 278 ? -8.184 4.850 -14.553 1.00 97.88 278 LYS A O 1
ATOM 2162 N N . LEU A 1 279 ? -6.428 4.369 -13.232 1.00 98.38 279 LEU A N 1
ATOM 2163 C CA . LEU A 1 279 ? -6.307 2.993 -13.699 1.00 98.38 279 LEU A CA 1
ATOM 2164 C C . LEU A 1 279 ? -7.382 2.107 -13.062 1.00 98.38 279 LEU A C 1
ATOM 2166 O O . LEU A 1 279 ? -7.503 2.056 -11.834 1.00 98.38 279 LEU A O 1
ATOM 2170 N N . ASP A 1 280 ? -8.114 1.359 -13.879 1.00 97.81 280 ASP A N 1
ATOM 2171 C CA . ASP A 1 280 ? -8.968 0.273 -13.407 1.00 97.81 280 ASP A CA 1
ATOM 2172 C C . ASP A 1 280 ? -8.077 -0.876 -12.924 1.00 97.81 280 ASP A C 1
ATOM 2174 O O . ASP A 1 280 ? -7.417 -1.539 -13.724 1.00 97.81 280 ASP A O 1
ATOM 2178 N N . ARG A 1 281 ? -8.052 -1.140 -11.612 1.00 96.38 281 ARG A N 1
ATOM 2179 C CA . ARG A 1 281 ? -7.178 -2.172 -11.029 1.00 96.38 281 ARG A CA 1
ATOM 2180 C C . ARG A 1 281 ? -7.453 -3.560 -11.593 1.00 96.38 281 ARG A C 1
ATOM 2182 O O . ARG A 1 281 ? -6.525 -4.362 -11.651 1.00 96.38 281 ARG A O 1
ATOM 2189 N N . ALA A 1 282 ? -8.689 -3.842 -12.012 1.00 96.69 282 ALA A N 1
ATOM 2190 C CA . ALA A 1 282 ? -9.035 -5.117 -12.634 1.00 96.69 282 ALA A CA 1
ATOM 2191 C C . ALA A 1 282 ? -8.360 -5.297 -14.006 1.00 96.69 282 ALA A C 1
ATOM 2193 O O . ALA A 1 282 ? -8.155 -6.427 -14.447 1.00 96.69 282 ALA A O 1
ATOM 2194 N N . GLN A 1 283 ? -7.967 -4.194 -14.648 1.00 97.94 283 GLN A N 1
ATOM 2195 C CA . GLN A 1 283 ? -7.268 -4.152 -15.933 1.00 97.94 283 GLN A CA 1
ATOM 2196 C C . GLN A 1 283 ? -5.793 -3.739 -15.805 1.00 97.94 283 GLN A C 1
ATOM 2198 O O . GLN A 1 283 ? -5.131 -3.471 -16.811 1.00 97.94 283 GLN A O 1
ATOM 2203 N N . VAL A 1 284 ? -5.259 -3.699 -14.581 1.00 98.62 284 VAL A N 1
ATOM 2204 C CA . VAL A 1 284 ? -3.830 -3.500 -14.334 1.00 98.62 284 VAL A CA 1
ATOM 2205 C C . VAL A 1 284 ? -3.159 -4.838 -14.060 1.00 98.62 284 VAL A C 1
ATOM 2207 O O . VAL A 1 284 ? -3.609 -5.625 -13.223 1.00 98.62 284 VAL A O 1
ATOM 2210 N N . VAL A 1 285 ? -2.039 -5.071 -14.742 1.00 98.75 285 VAL A N 1
ATOM 2211 C CA . VAL A 1 285 ? -1.206 -6.261 -14.548 1.00 98.75 285 VAL A CA 1
ATOM 2212 C C . VAL A 1 285 ? 0.192 -5.836 -14.123 1.00 98.75 285 VAL A C 1
ATOM 2214 O O . VAL A 1 285 ? 0.837 -5.050 -14.807 1.00 98.75 285 VAL A O 1
ATOM 2217 N N . MET A 1 286 ? 0.660 -6.358 -12.993 1.00 98.81 286 MET A N 1
ATOM 2218 C CA . MET A 1 286 ? 2.058 -6.302 -12.585 1.00 98.81 286 MET A CA 1
ATOM 2219 C C . MET A 1 286 ? 2.811 -7.493 -13.175 1.00 98.81 286 MET A C 1
ATOM 2221 O O . MET A 1 286 ? 2.453 -8.638 -12.893 1.00 98.81 286 MET A O 1
ATOM 2225 N N . VAL A 1 287 ? 3.870 -7.213 -13.929 1.00 98.88 287 VAL A N 1
ATOM 2226 C CA . VAL A 1 287 ? 4.788 -8.204 -14.497 1.00 98.88 287 VAL A CA 1
ATOM 2227 C C . VAL A 1 287 ? 6.143 -8.066 -13.813 1.00 98.88 287 VAL A C 1
ATOM 2229 O O . VAL A 1 287 ? 6.708 -6.971 -13.758 1.00 98.88 287 VAL A O 1
ATOM 2232 N N . GLY A 1 288 ? 6.651 -9.167 -13.268 1.00 98.50 288 GLY A N 1
ATOM 2233 C CA . GLY A 1 288 ? 7.943 -9.207 -12.586 1.00 98.50 288 GLY A CA 1
ATOM 2234 C C . GLY A 1 288 ? 8.438 -10.633 -12.364 1.00 98.50 288 GLY A C 1
ATOM 2235 O O . GLY A 1 288 ? 7.704 -11.586 -12.616 1.00 98.50 288 GLY A O 1
ATOM 2236 N N . ASP A 1 289 ? 9.660 -10.779 -11.864 1.00 97.62 289 ASP A N 1
ATOM 2237 C CA . ASP A 1 289 ? 10.329 -12.064 -11.617 1.00 97.62 289 ASP A CA 1
ATOM 2238 C C . ASP A 1 289 ? 10.423 -12.425 -10.123 1.00 97.62 289 ASP A C 1
ATOM 2240 O O . ASP A 1 289 ? 10.596 -13.590 -9.763 1.00 97.62 289 ASP A O 1
ATOM 2244 N N . MET A 1 290 ? 10.304 -11.449 -9.216 1.00 97.06 290 MET A N 1
ATOM 2245 C CA . MET A 1 290 ? 10.536 -11.689 -7.793 1.00 97.06 290 MET A CA 1
ATOM 2246 C C . MET A 1 290 ? 9.246 -11.835 -6.972 1.00 97.06 290 MET A C 1
ATOM 2248 O O . MET A 1 290 ? 8.213 -11.202 -7.203 1.00 97.06 290 MET A O 1
ATOM 2252 N N . THR A 1 291 ? 9.339 -12.555 -5.848 1.00 97.12 291 THR A N 1
ATOM 2253 C CA . THR A 1 291 ? 8.290 -12.578 -4.804 1.00 97.12 291 THR A CA 1
ATOM 2254 C C . THR A 1 291 ? 7.938 -11.176 -4.290 1.00 97.12 291 THR A C 1
ATOM 2256 O O . THR A 1 291 ? 6.806 -10.929 -3.855 1.00 97.12 291 THR A O 1
ATOM 2259 N N . THR A 1 292 ? 8.883 -10.230 -4.341 1.00 96.81 292 THR A N 1
ATOM 2260 C CA . THR A 1 292 ? 8.618 -8.829 -3.995 1.00 96.81 292 THR A CA 1
ATOM 2261 C C . THR A 1 292 ? 7.620 -8.173 -4.943 1.00 96.81 292 THR A C 1
ATOM 2263 O O . THR A 1 292 ? 6.806 -7.382 -4.469 1.00 96.81 292 THR A O 1
ATOM 2266 N N . ASP A 1 293 ? 7.621 -8.534 -6.227 1.00 98.38 293 ASP A N 1
ATOM 2267 C CA . ASP A 1 293 ? 6.678 -8.039 -7.236 1.00 98.38 293 ASP A CA 1
ATOM 2268 C C . ASP A 1 293 ? 5.299 -8.656 -7.062 1.00 98.38 293 ASP A C 1
ATOM 2270 O O . ASP A 1 293 ? 4.296 -7.944 -7.043 1.00 98.38 293 ASP A O 1
ATOM 2274 N N . ARG A 1 294 ? 5.247 -9.964 -6.791 1.00 98.19 294 ARG A N 1
ATOM 2275 C CA . ARG A 1 294 ? 3.998 -10.650 -6.436 1.00 98.19 294 ARG A CA 1
ATOM 2276 C C . ARG A 1 294 ? 3.342 -10.028 -5.203 1.00 98.19 294 ARG A C 1
ATOM 2278 O O . ARG A 1 294 ? 2.143 -9.757 -5.195 1.00 98.19 294 ARG A O 1
ATOM 2285 N N . THR A 1 295 ? 4.130 -9.764 -4.160 1.00 97.69 295 THR A N 1
ATOM 2286 C CA . THR A 1 295 ? 3.623 -9.145 -2.923 1.00 97.69 295 THR A CA 1
ATOM 2287 C C . THR A 1 295 ? 3.223 -7.685 -3.148 1.00 97.69 295 THR A C 1
ATOM 2289 O O . THR A 1 295 ? 2.225 -7.225 -2.593 1.00 97.69 295 THR A O 1
ATOM 2292 N N . PHE A 1 296 ? 3.975 -6.956 -3.976 1.00 98.44 296 PHE A N 1
ATOM 2293 C CA . PHE A 1 296 ? 3.632 -5.603 -4.409 1.00 98.44 296 PHE A CA 1
ATOM 2294 C C . PHE A 1 296 ? 2.283 -5.567 -5.137 1.00 98.44 296 PHE A C 1
ATOM 2296 O O . PHE A 1 296 ? 1.425 -4.771 -4.762 1.00 98.44 296 PHE A O 1
ATOM 2303 N N . ALA A 1 297 ? 2.068 -6.459 -6.107 1.00 98.06 297 ALA A N 1
ATOM 2304 C CA . ALA A 1 297 ? 0.828 -6.565 -6.869 1.00 98.06 297 ALA A CA 1
ATOM 2305 C C . ALA A 1 297 ? -0.372 -6.860 -5.960 1.00 98.06 297 ALA A C 1
ATOM 2307 O O . ALA A 1 297 ? -1.374 -6.146 -6.000 1.00 98.06 297 ALA A O 1
ATOM 2308 N N . ALA A 1 298 ? -0.227 -7.837 -5.056 1.00 96.50 298 ALA A N 1
ATOM 2309 C CA . ALA A 1 298 ? -1.254 -8.173 -4.072 1.00 96.50 298 ALA A CA 1
ATOM 2310 C C . ALA A 1 298 ? -1.613 -6.970 -3.179 1.00 96.50 298 ALA A C 1
ATOM 2312 O O . ALA A 1 298 ? -2.787 -6.691 -2.945 1.00 96.50 298 ALA A O 1
ATOM 2313 N N . ARG A 1 299 ? -0.611 -6.206 -2.725 1.00 96.56 299 ARG A N 1
ATOM 2314 C CA . ARG A 1 299 ? -0.818 -4.988 -1.921 1.00 96.56 299 ARG A CA 1
ATOM 2315 C C . ARG A 1 299 ? -1.416 -3.836 -2.711 1.00 96.56 299 ARG A C 1
ATOM 2317 O O . ARG A 1 299 ? -2.177 -3.062 -2.144 1.00 96.56 299 ARG A O 1
ATOM 2324 N N . ALA A 1 300 ? -1.077 -3.712 -3.989 1.00 96.38 300 ALA A N 1
ATOM 2325 C CA . ALA A 1 300 ? -1.668 -2.740 -4.902 1.00 96.38 300 ALA A CA 1
ATOM 2326 C C . ALA A 1 300 ? -3.081 -3.156 -5.365 1.00 96.38 300 ALA A C 1
ATOM 2328 O O . ALA A 1 300 ? -3.793 -2.344 -5.949 1.00 96.38 300 ALA A O 1
ATOM 2329 N N . GLY A 1 301 ? -3.509 -4.390 -5.073 1.00 94.38 301 GLY A N 1
ATOM 2330 C CA . GLY A 1 301 ? -4.810 -4.916 -5.480 1.00 94.38 301 GLY A CA 1
ATOM 2331 C C . GLY A 1 301 ? -4.919 -5.139 -6.988 1.00 94.38 301 GLY A C 1
ATOM 2332 O O . GLY A 1 301 ? -5.995 -4.936 -7.540 1.00 94.38 301 GLY A O 1
ATOM 2333 N N . VAL A 1 302 ? -3.815 -5.508 -7.642 1.00 97.19 302 VAL A N 1
ATOM 2334 C CA . VAL A 1 302 ? -3.733 -5.753 -9.092 1.00 97.19 302 VAL A CA 1
ATOM 2335 C C . VAL A 1 302 ? -3.268 -7.182 -9.370 1.00 97.19 302 VAL A C 1
ATOM 2337 O O . VAL A 1 302 ? -2.689 -7.842 -8.500 1.00 97.19 302 VAL A O 1
ATOM 2340 N N . ARG A 1 303 ? -3.512 -7.678 -10.586 1.00 98.25 303 ARG A N 1
ATOM 2341 C CA . ARG A 1 303 ? -3.089 -9.027 -10.987 1.00 98.25 303 ARG A CA 1
ATOM 2342 C C . ARG A 1 303 ? -1.565 -9.093 -11.106 1.00 98.25 303 ARG A C 1
ATOM 2344 O O . ARG A 1 303 ? -0.959 -8.186 -11.661 1.00 98.25 303 ARG A O 1
ATOM 2351 N N . PHE A 1 304 ? -0.956 -10.179 -10.630 1.00 98.69 304 PHE A N 1
ATOM 2352 C CA . PHE A 1 304 ? 0.451 -10.502 -10.890 1.00 98.69 304 PHE A CA 1
ATOM 2353 C C . PHE A 1 304 ? 0.564 -11.565 -11.985 1.00 98.69 304 PHE A C 1
ATOM 2355 O O . PHE A 1 304 ? -0.224 -12.515 -11.989 1.00 98.69 304 PHE A O 1
ATOM 2362 N N . VAL A 1 305 ? 1.554 -11.429 -12.862 1.00 98.69 305 VAL A N 1
ATOM 2363 C CA . VAL A 1 305 ? 1.985 -12.466 -13.807 1.00 98.69 305 VAL A CA 1
ATOM 2364 C C . VAL A 1 305 ? 3.509 -12.542 -13.759 1.00 98.69 305 VAL A C 1
ATOM 2366 O O . VAL A 1 305 ? 4.174 -11.506 -13.726 1.00 98.69 305 VAL A O 1
ATOM 2369 N N . ASP A 1 306 ? 4.050 -13.759 -13.709 1.00 98.62 306 ASP A N 1
ATOM 2370 C CA . ASP A 1 306 ? 5.496 -13.957 -13.768 1.00 98.62 306 ASP A CA 1
ATOM 2371 C C . ASP A 1 306 ? 6.026 -13.543 -15.145 1.00 98.62 306 ASP A C 1
ATOM 2373 O O . ASP A 1 306 ? 5.353 -13.733 -16.160 1.00 98.62 306 ASP A O 1
ATOM 2377 N N . GLN A 1 307 ? 7.225 -12.968 -15.194 1.00 98.12 307 GLN A N 1
ATOM 2378 C CA . GLN A 1 307 ? 7.811 -12.525 -16.455 1.00 98.12 307 GLN A CA 1
ATOM 2379 C C . GLN A 1 307 ? 7.978 -13.666 -17.470 1.00 98.12 307 GLN A C 1
ATOM 2381 O O . GLN A 1 307 ? 7.810 -13.420 -18.663 1.00 98.12 307 GLN A O 1
ATOM 2386 N N . ALA A 1 308 ? 8.253 -14.897 -17.021 1.00 96.81 308 ALA A N 1
ATOM 2387 C CA . ALA A 1 308 ? 8.409 -16.036 -17.925 1.00 96.81 308 ALA A CA 1
ATOM 2388 C C . ALA A 1 308 ? 7.080 -16.337 -18.629 1.00 96.81 308 ALA A C 1
ATOM 2390 O O . ALA A 1 308 ? 7.011 -16.368 -19.852 1.00 96.81 308 ALA A O 1
ATOM 2391 N N . ASP A 1 309 ? 5.996 -16.425 -17.856 1.00 97.62 309 ASP A N 1
ATOM 2392 C CA . ASP A 1 309 ? 4.656 -16.683 -18.387 1.00 97.62 309 ASP A CA 1
ATOM 2393 C C . ASP A 1 309 ? 4.147 -15.540 -19.280 1.00 97.62 309 ASP A C 1
ATOM 2395 O O . ASP A 1 309 ? 3.379 -15.762 -20.214 1.00 97.62 309 ASP A O 1
ATOM 2399 N N . PHE A 1 310 ? 4.528 -14.296 -18.971 1.00 98.25 310 PHE A N 1
ATOM 2400 C CA . PHE A 1 310 ? 4.045 -13.120 -19.691 1.00 98.25 310 PHE A CA 1
ATOM 2401 C C . PHE A 1 310 ? 4.721 -12.929 -21.056 1.00 98.25 310 PHE A C 1
ATOM 2403 O O . PHE A 1 310 ? 4.060 -12.507 -22.008 1.00 98.25 310 PHE A O 1
ATOM 2410 N N . PHE A 1 311 ? 6.028 -13.199 -21.147 1.00 97.69 311 PHE A N 1
ATOM 2411 C CA . PHE A 1 311 ? 6.823 -12.943 -22.353 1.00 97.69 311 PHE A CA 1
ATOM 2412 C C . PHE A 1 311 ? 7.061 -14.178 -23.234 1.00 97.69 311 PHE A C 1
ATOM 2414 O O . PHE A 1 311 ? 7.388 -13.981 -24.404 1.00 97.69 311 PHE A O 1
ATOM 2421 N N . GLY A 1 312 ? 6.846 -15.398 -22.722 1.00 87.31 312 GLY A N 1
ATOM 2422 C CA . GLY A 1 312 ? 7.094 -16.655 -23.441 1.00 87.31 312 GLY A CA 1
ATOM 2423 C C . GLY A 1 312 ? 8.494 -17.193 -23.194 1.00 87.31 312 GLY A C 1
ATOM 2424 O O . GLY A 1 312 ? 9.416 -16.802 -23.944 1.00 87.31 312 GLY A O 1
#

Nearest PDB structures (foldseek):
  3u7e-assembly1_B  TM=8.772E-01  e=2.370E-13  Mus musculus
  3zvn-assembly1_A  TM=8.713E-01  e=3.589E-12  Mus musculus
  3u7g-assembly1_A  TM=8.771E-01  e=6.180E-12  Mus musculus
  3zvm-assembly1_B  TM=9.114E-01  e=3.156E-11  Mus musculus
  9drz-assembly3_C  TM=8.227E-01  e=1.173E-08  Lichtheimia corymbifera